Protein AF-A0A847PQ07-F1 (afdb_monomer_lite)

Secondary structure (DSSP, 8-state):
---SHHHHHHHHHHHHHHHHHHHHHHHHHHHHHHHHHHHHIIIII---S-GGGHHHHHHHHHHHHTSTTTTTHHHHHHHHHHHHHTT-HHHHHHHHHHHHHHHHHHHHHHHHHTTTSSSS-HHHHHHHHHHHHHHH-SSTHHHHHHHHHHHHHHHHHHHH-HHHHHHHHHHHHHHHHHHHHTT----SSSS----

Foldseek 3Di:
DDPDPVVVVVVVVVVVVLVLVLLLVLLVVQLVLQLVLVVCCCPPFHNDPDPPCSSVLSNVLSVVLSPVVCHSCVPLVVVLVVCVVVVNPRVSVSSVVSVVVSVLVSLLVSLVSVVDDQPDGSVQLSVQLVVLCVPVDVDNVSNVVRSVVVSVVVVVVCVVCVVVVVVVVVVVVVVVVVVVVVVPPPPVPPPDDDD

Radius of gyration: 24.63 Å; chains: 1; bounding box: 53×58×68 Å

pLDDT: mean 75.28, std 12.77, range [40.78, 93.31]

Sequence (195 aa):
MYITFSEFIKDIKSSGFDWVKSQAKLSAITFGMLLVGLFIIDIWITPIAWKALIPLIALVIAIIDAVPVFGISITMLPWALILALAGNSDASLSIFGLFIVVLVIKQILEPFVRGKSLGVSPIEEALSAIFGYLIFGSNAIGFIVGPIFYTVGKKVYIKRNPEKFIGQEKKKYFKKFKNNEKVVDITDDIVDVDD

Structure (mmCIF, N/CA/C/O backbone):
data_AF-A0A847PQ07-F1
#
_entry.id   AF-A0A847PQ07-F1
#
loop_
_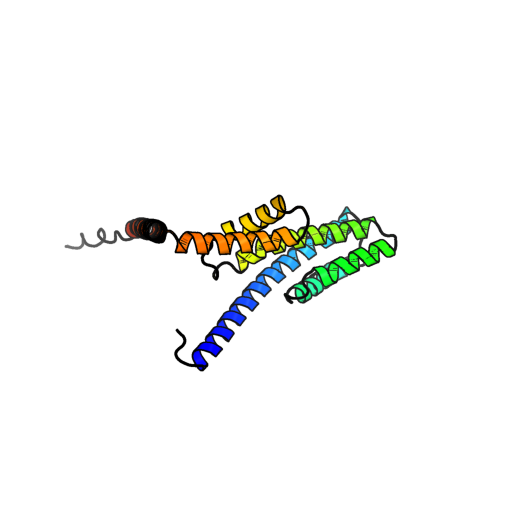atom_site.group_PDB
_atom_site.id
_atom_site.type_symbol
_atom_site.label_atom_id
_atom_site.label_alt_id
_atom_site.label_comp_id
_atom_site.label_asym_id
_atom_site.label_entity_id
_atom_site.label_seq_id
_atom_site.pdbx_PDB_ins_code
_atom_site.Cartn_x
_atom_site.Cartn_y
_atom_site.Cartn_z
_atom_site.occupancy
_atom_site.B_iso_or_equiv
_atom_site.auth_seq_id
_atom_site.auth_comp_id
_atom_site.auth_asym_id
_atom_site.auth_atom_id
_atom_site.pdbx_PDB_model_num
ATOM 1 N N . MET A 1 1 ? -15.234 12.694 29.869 1.00 45.22 1 MET A N 1
ATOM 2 C CA . MET A 1 1 ? -14.795 13.921 30.564 1.00 45.22 1 MET A CA 1
ATOM 3 C C . MET A 1 1 ? -13.532 13.523 31.304 1.00 45.22 1 MET A C 1
ATOM 5 O O . MET A 1 1 ? -13.639 12.672 32.169 1.00 45.22 1 MET A O 1
ATOM 9 N N . TYR A 1 2 ? -12.355 13.971 30.858 1.00 51.06 2 TYR A N 1
ATOM 10 C CA . TYR A 1 2 ? -11.072 13.580 31.464 1.00 51.06 2 TYR A CA 1
ATOM 11 C C . TYR A 1 2 ? -10.867 14.385 32.743 1.00 51.06 2 TYR A C 1
ATOM 13 O O . TYR A 1 2 ? -10.961 15.611 32.692 1.00 51.06 2 TYR A O 1
ATOM 21 N N . ILE A 1 3 ? -10.635 13.714 33.871 1.00 70.25 3 ILE A N 1
ATOM 22 C CA . ILE A 1 3 ? -10.578 14.370 35.187 1.00 70.25 3 ILE A CA 1
ATOM 23 C C . ILE A 1 3 ? -9.112 14.584 35.622 1.00 70.25 3 ILE A C 1
ATOM 25 O O . ILE A 1 3 ? -8.843 15.370 36.528 1.00 70.25 3 ILE A O 1
ATOM 29 N N . THR A 1 4 ? -8.116 13.983 34.948 1.00 75.81 4 THR A N 1
ATOM 30 C CA . THR A 1 4 ? -6.684 14.193 35.262 1.00 75.81 4 THR A CA 1
ATOM 31 C C . THR A 1 4 ? -5.776 14.100 34.021 1.00 75.81 4 THR A C 1
ATOM 33 O O . THR A 1 4 ? -6.001 13.280 33.134 1.00 75.81 4 THR A O 1
ATOM 36 N N . PHE A 1 5 ? -4.710 14.914 33.947 1.00 75.62 5 PHE A N 1
ATOM 37 C CA . PHE A 1 5 ? -3.746 14.933 32.823 1.00 75.62 5 PHE A CA 1
ATOM 38 C C . PHE A 1 5 ? -3.077 13.567 32.569 1.00 75.62 5 PHE A C 1
ATOM 40 O O . PHE A 1 5 ? -2.788 13.206 31.430 1.00 75.62 5 PHE A O 1
ATOM 47 N N . SER A 1 6 ? -2.880 12.768 33.621 1.00 76.81 6 SER A N 1
ATOM 48 C CA . SER A 1 6 ? -2.356 11.402 33.527 1.00 76.81 6 SER A CA 1
ATOM 49 C C . SER A 1 6 ? -3.299 10.447 32.786 1.00 76.81 6 SER A C 1
ATOM 51 O O . SER A 1 6 ? -2.820 9.609 32.023 1.00 76.81 6 SER A O 1
ATOM 53 N N . GLU A 1 7 ? -4.618 10.586 32.955 1.00 76.62 7 GLU A N 1
ATOM 54 C CA . GLU A 1 7 ? -5.618 9.808 32.210 1.00 76.62 7 GLU A CA 1
ATOM 55 C C . GLU A 1 7 ? -5.595 10.176 30.725 1.00 76.62 7 GLU A C 1
ATOM 57 O O . GLU A 1 7 ? -5.571 9.296 29.872 1.00 76.62 7 GLU A O 1
ATOM 62 N N . PHE A 1 8 ? -5.477 11.470 30.413 1.00 73.31 8 PHE A N 1
ATOM 63 C CA . PHE A 1 8 ? -5.352 11.955 29.037 1.00 73.31 8 PHE A CA 1
ATOM 64 C C . PHE A 1 8 ? -4.112 11.389 28.320 1.00 73.31 8 PHE A C 1
ATOM 66 O O . PHE A 1 8 ? -4.213 10.893 27.199 1.00 73.31 8 PHE A O 1
ATOM 73 N N . ILE A 1 9 ? -2.941 11.394 28.971 1.00 81.69 9 ILE A N 1
ATOM 74 C CA . ILE A 1 9 ? -1.708 10.819 28.400 1.00 81.69 9 ILE A CA 1
ATOM 75 C C . ILE A 1 9 ? -1.818 9.298 28.237 1.00 81.69 9 ILE A C 1
ATOM 77 O O . ILE A 1 9 ? -1.344 8.741 27.242 1.00 81.69 9 ILE A O 1
ATOM 81 N N . LYS A 1 10 ? -2.454 8.615 29.194 1.00 77.25 10 LYS A N 1
ATOM 82 C CA . LYS A 1 10 ? -2.676 7.166 29.137 1.00 77.25 10 LYS A CA 1
ATOM 83 C C . LYS A 1 10 ? -3.597 6.785 27.974 1.00 77.25 10 LYS A C 1
ATOM 85 O O . LYS A 1 10 ? -3.292 5.817 27.277 1.00 77.25 10 LYS A O 1
ATOM 90 N N . ASP A 1 11 ? -4.627 7.585 27.711 1.00 72.25 11 ASP A N 1
ATOM 91 C CA . ASP A 1 11 ? -5.575 7.365 26.616 1.00 72.25 11 ASP A CA 1
ATOM 92 C C . ASP A 1 11 ? -5.009 7.732 25.238 1.00 72.25 11 ASP A C 1
ATOM 94 O O . ASP A 1 11 ? -5.284 7.040 24.257 1.00 72.25 11 ASP A O 1
ATOM 98 N N . ILE A 1 12 ? -4.124 8.732 25.146 1.00 75.88 12 ILE A N 1
ATOM 99 C CA . ILE A 1 12 ? -3.336 8.979 23.925 1.00 75.88 12 ILE A CA 1
ATOM 100 C C . ILE A 1 12 ? -2.408 7.797 23.637 1.00 75.88 12 ILE A C 1
ATOM 102 O O . ILE A 1 12 ? -2.323 7.332 22.499 1.00 75.88 12 ILE A O 1
ATOM 106 N N . LYS A 1 13 ? -1.712 7.292 24.662 1.00 73.88 13 LYS A N 1
ATOM 107 C CA . LYS A 1 13 ? -0.762 6.187 24.504 1.00 73.88 13 LYS A CA 1
ATOM 108 C C . LYS A 1 13 ? -1.462 4.887 24.105 1.00 73.88 13 LYS A C 1
ATOM 110 O O . LYS A 1 13 ? -0.965 4.190 23.222 1.00 73.88 13 LYS A O 1
ATOM 115 N N . SER A 1 14 ? -2.597 4.560 24.725 1.00 73.06 14 SER A N 1
ATOM 116 C CA . SER A 1 14 ? -3.384 3.368 24.379 1.00 73.06 14 SER A CA 1
ATOM 117 C C . SER A 1 14 ? -3.954 3.468 22.960 1.00 73.06 14 SER A C 1
ATOM 119 O O . SER A 1 14 ? -3.766 2.549 22.164 1.00 73.06 14 SER A O 1
ATOM 121 N N . SER A 1 15 ? -4.521 4.623 22.600 1.00 71.62 15 SER A N 1
ATOM 122 C CA . SER A 1 15 ? -5.052 4.885 21.256 1.00 71.62 15 SER A CA 1
ATOM 123 C C . SER A 1 15 ? -3.967 4.819 20.180 1.00 71.62 15 SER A C 1
ATOM 125 O O . SER A 1 15 ? -4.170 4.219 19.125 1.00 71.62 15 SER A O 1
ATOM 127 N N . GLY A 1 16 ? -2.786 5.385 20.450 1.00 74.31 16 GLY A N 1
ATOM 128 C CA . GLY A 1 16 ? -1.634 5.309 19.553 1.00 74.31 16 GLY A CA 1
ATOM 129 C C . GLY A 1 16 ? -1.135 3.876 19.365 1.00 74.31 16 GLY A C 1
ATOM 130 O O . GLY A 1 16 ? -0.827 3.468 18.248 1.00 74.31 16 GLY A O 1
ATOM 131 N N . PHE A 1 17 ? -1.109 3.074 20.430 1.00 77.25 17 PHE A N 1
ATOM 132 C CA . PHE A 1 17 ? -0.689 1.676 20.345 1.00 77.25 17 PHE A CA 1
ATOM 133 C C . PHE A 1 17 ? -1.675 0.817 19.541 1.00 77.25 17 PHE A C 1
ATOM 135 O O . PHE A 1 17 ? -1.262 -0.016 18.731 1.00 77.25 17 PHE A O 1
ATOM 142 N N . ASP A 1 18 ? -2.977 1.044 19.703 1.00 76.69 18 ASP A N 1
ATOM 143 C CA . ASP A 1 18 ? -4.001 0.356 18.914 1.00 76.69 18 ASP A CA 1
ATOM 144 C C . ASP A 1 18 ? -4.003 0.801 17.445 1.00 76.69 18 ASP A C 1
ATOM 146 O O . ASP A 1 18 ? -4.231 -0.016 16.544 1.00 76.69 18 ASP A O 1
ATOM 150 N N . TRP A 1 19 ? -3.647 2.059 17.181 1.00 78.44 19 TRP A N 1
ATOM 151 C CA . TRP A 1 19 ? -3.385 2.553 15.835 1.00 78.44 19 TRP A CA 1
ATOM 152 C C . TRP A 1 19 ? -2.165 1.872 15.193 1.00 78.44 19 TRP A C 1
ATOM 154 O O . TRP A 1 19 ? -2.283 1.370 14.076 1.00 78.44 19 TRP A O 1
ATOM 164 N N . VAL A 1 20 ? -1.035 1.745 15.903 1.00 82.38 20 VAL A N 1
ATOM 165 C CA . VAL A 1 20 ? 0.158 1.034 15.397 1.00 82.38 20 VAL A CA 1
ATOM 166 C C . VAL A 1 20 ? -0.162 -0.428 15.083 1.00 82.38 20 VAL A C 1
ATOM 168 O O . VAL A 1 20 ? 0.201 -0.917 14.016 1.00 82.38 20 VAL A O 1
ATOM 171 N N . LYS A 1 21 ? -0.889 -1.135 15.961 1.00 81.75 21 LYS A N 1
ATOM 172 C CA . LYS A 1 21 ? -1.329 -2.519 15.693 1.00 81.75 21 LYS A CA 1
ATOM 173 C C . LYS A 1 21 ? -2.177 -2.620 14.429 1.00 81.75 21 LYS A C 1
ATOM 175 O O . LYS A 1 21 ? -2.045 -3.574 13.665 1.00 81.75 21 LYS A O 1
ATOM 180 N N . SER A 1 22 ? -3.072 -1.658 14.233 1.00 82.56 22 SER A N 1
ATOM 181 C CA . SER A 1 22 ? -3.944 -1.584 13.062 1.00 82.56 22 SER A CA 1
ATOM 182 C C . SER A 1 22 ? -3.120 -1.346 11.792 1.00 82.56 22 SER A C 1
ATOM 184 O O . SER A 1 22 ? -3.266 -2.075 10.813 1.00 82.56 22 SER A O 1
ATOM 186 N N . GLN A 1 23 ? -2.172 -0.410 11.844 1.00 84.44 23 GLN A N 1
ATOM 187 C CA . GLN A 1 23 ? -1.276 -0.103 10.733 1.00 84.44 23 GLN A CA 1
ATOM 188 C C . GLN A 1 23 ? -0.353 -1.277 10.383 1.00 84.44 23 GLN A C 1
ATOM 190 O O . GLN A 1 23 ? -0.151 -1.567 9.208 1.00 84.44 23 GLN A O 1
ATOM 195 N N . ALA A 1 24 ? 0.151 -2.006 11.382 1.00 86.94 24 ALA A N 1
ATOM 196 C CA . ALA A 1 24 ? 0.963 -3.202 11.172 1.00 86.94 24 ALA A CA 1
ATOM 197 C C . ALA A 1 24 ? 0.187 -4.313 10.446 1.00 86.94 24 ALA A C 1
ATOM 199 O O . ALA A 1 24 ? 0.714 -4.927 9.521 1.00 86.94 24 ALA A O 1
ATOM 200 N N . LYS A 1 25 ? -1.087 -4.541 10.805 1.00 87.50 25 LYS A N 1
ATOM 201 C CA . LYS A 1 25 ? -1.948 -5.498 10.086 1.00 87.50 25 LYS A CA 1
ATOM 202 C C . LYS A 1 25 ? -2.152 -5.086 8.633 1.00 87.50 25 LYS A C 1
ATOM 204 O O . LYS A 1 25 ? -2.067 -5.927 7.746 1.00 87.50 25 LYS A O 1
ATOM 209 N N . LEU A 1 26 ? -2.407 -3.802 8.396 1.00 85.94 26 LEU A N 1
ATOM 210 C CA . LEU A 1 26 ? -2.604 -3.278 7.050 1.00 85.94 26 LEU A CA 1
ATOM 211 C C . LEU A 1 26 ? -1.327 -3.404 6.202 1.00 85.94 26 LEU A C 1
ATOM 213 O O . LEU A 1 26 ? -1.392 -3.889 5.078 1.00 85.94 26 LEU A O 1
ATOM 217 N N . SER A 1 27 ? -0.170 -3.056 6.772 1.00 88.94 27 SER A N 1
ATOM 218 C CA . SER A 1 27 ? 1.145 -3.197 6.133 1.00 88.94 27 SER A CA 1
ATOM 219 C C . SER A 1 27 ? 1.470 -4.658 5.790 1.00 88.94 27 SER A C 1
ATOM 221 O O . SER A 1 27 ? 1.949 -4.932 4.692 1.00 88.94 27 SER A O 1
ATOM 223 N N . ALA A 1 28 ? 1.123 -5.621 6.654 1.00 90.94 28 ALA A N 1
ATOM 224 C CA . ALA A 1 28 ? 1.290 -7.046 6.356 1.00 90.94 28 ALA A CA 1
ATOM 225 C C . ALA A 1 28 ? 0.439 -7.509 5.157 1.00 90.94 28 ALA A C 1
ATOM 227 O O . ALA A 1 28 ? 0.887 -8.330 4.356 1.00 90.94 28 ALA A O 1
ATOM 228 N N . ILE A 1 29 ? -0.771 -6.961 4.995 1.00 90.62 29 ILE A N 1
ATOM 229 C CA . ILE A 1 29 ? -1.615 -7.246 3.826 1.00 90.62 29 ILE A CA 1
ATOM 230 C C . ILE A 1 29 ? -1.010 -6.607 2.569 1.00 90.62 29 ILE A C 1
ATOM 232 O O . ILE A 1 29 ? -0.899 -7.279 1.543 1.00 90.62 29 ILE A O 1
ATOM 236 N N . THR A 1 30 ? -0.550 -5.351 2.652 1.00 90.06 30 THR A N 1
ATOM 237 C CA . THR A 1 30 ? 0.176 -4.679 1.559 1.00 90.06 30 THR A CA 1
ATOM 238 C C . THR A 1 30 ? 1.392 -5.490 1.115 1.00 90.06 30 THR A C 1
ATOM 240 O O . THR A 1 30 ? 1.579 -5.703 -0.081 1.00 90.06 30 THR A O 1
ATOM 243 N N . PHE A 1 31 ? 2.182 -6.002 2.062 1.00 92.56 31 PHE A N 1
ATOM 244 C CA . PHE A 1 31 ? 3.327 -6.864 1.782 1.00 92.56 31 PHE A CA 1
ATOM 245 C C . PHE A 1 31 ? 2.935 -8.096 0.96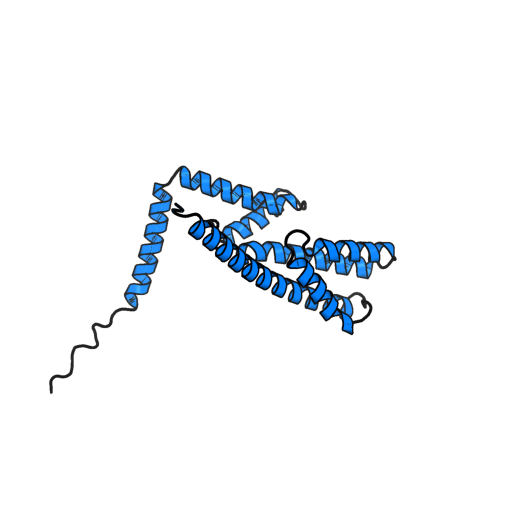0 1.00 92.56 31 PHE A C 1
ATOM 247 O O . PHE A 1 31 ? 3.549 -8.360 -0.071 1.00 92.56 31 PHE A O 1
ATOM 254 N N . GLY A 1 32 ? 1.887 -8.817 1.372 1.00 93.31 32 GLY A N 1
ATOM 255 C CA . GLY A 1 32 ? 1.405 -9.994 0.646 1.00 93.31 32 GLY A CA 1
ATOM 256 C C . GLY A 1 32 ? 0.952 -9.669 -0.780 1.00 93.31 32 GLY A C 1
ATOM 257 O O . GLY A 1 32 ? 1.311 -10.381 -1.717 1.00 93.31 32 GLY A O 1
ATOM 258 N N . MET A 1 33 ? 0.223 -8.563 -0.966 1.00 92.38 33 MET A N 1
ATOM 259 C CA . MET A 1 33 ? -0.212 -8.113 -2.294 1.00 92.38 33 MET A CA 1
ATOM 260 C C . MET A 1 33 ? 0.969 -7.751 -3.198 1.00 92.38 33 MET A C 1
ATOM 262 O O . MET A 1 33 ? 0.986 -8.139 -4.364 1.00 92.38 33 MET A O 1
ATOM 266 N N . LEU A 1 34 ? 1.966 -7.040 -2.663 1.00 91.56 34 LEU A N 1
ATOM 267 C CA . LEU A 1 34 ? 3.177 -6.679 -3.400 1.00 91.56 34 LEU A CA 1
ATOM 268 C C . LEU A 1 34 ? 4.001 -7.907 -3.768 1.00 91.56 34 LEU A C 1
ATOM 270 O O . LEU A 1 34 ? 4.474 -7.996 -4.895 1.00 91.56 34 LEU A O 1
ATOM 274 N N . LEU A 1 35 ? 4.137 -8.863 -2.847 1.00 91.69 35 LEU A N 1
ATOM 275 C CA . LEU A 1 35 ? 4.842 -10.115 -3.093 1.00 91.69 35 LEU A CA 1
ATOM 276 C C . LEU A 1 35 ? 4.205 -10.857 -4.275 1.00 91.69 35 LEU A C 1
ATOM 278 O O . LEU A 1 35 ? 4.877 -11.134 -5.264 1.00 91.69 35 LEU A O 1
ATOM 282 N N . VAL A 1 36 ? 2.897 -11.121 -4.200 1.00 91.50 36 VAL A N 1
ATOM 283 C CA . VAL A 1 36 ? 2.161 -11.839 -5.251 1.00 91.50 36 VAL A CA 1
ATOM 284 C C . VAL A 1 36 ? 2.188 -11.065 -6.568 1.00 91.50 36 VAL A C 1
ATOM 286 O O . VAL A 1 36 ? 2.491 -11.643 -7.607 1.00 91.50 36 VAL A O 1
ATOM 289 N N . GLY A 1 37 ? 1.922 -9.759 -6.532 1.00 89.94 37 GLY A N 1
ATOM 290 C CA . GLY A 1 37 ? 1.898 -8.915 -7.721 1.00 89.94 37 GLY A CA 1
ATOM 291 C C . GLY A 1 37 ? 3.241 -8.857 -8.443 1.00 89.94 37 GLY A C 1
ATOM 292 O O . GLY A 1 37 ? 3.291 -9.056 -9.653 1.00 89.94 37 GLY A O 1
ATOM 293 N N . LEU A 1 38 ? 4.338 -8.649 -7.711 1.00 89.50 38 LEU A N 1
ATOM 294 C CA . LEU A 1 38 ? 5.679 -8.612 -8.297 1.00 89.50 38 LEU A CA 1
ATOM 295 C C . LEU A 1 38 ? 6.095 -9.978 -8.859 1.00 89.50 38 LEU A C 1
ATOM 297 O O . LEU A 1 38 ? 6.682 -10.022 -9.935 1.00 89.50 38 LEU A O 1
ATOM 301 N N . PHE A 1 39 ? 5.746 -11.088 -8.195 1.00 88.81 39 PHE A N 1
ATOM 302 C CA . PHE A 1 39 ? 5.988 -12.429 -8.742 1.00 88.81 39 PHE A CA 1
ATOM 303 C C . PHE A 1 39 ? 5.190 -12.701 -10.021 1.00 88.81 39 PHE A C 1
ATOM 305 O O . PHE A 1 39 ? 5.718 -13.321 -10.941 1.00 88.81 39 PHE A O 1
ATOM 312 N N . ILE A 1 40 ? 3.932 -12.252 -10.097 1.00 87.62 40 ILE A N 1
ATOM 313 C CA . ILE A 1 40 ? 3.122 -12.393 -11.314 1.00 87.62 40 ILE A CA 1
ATOM 314 C C . ILE A 1 40 ? 3.761 -11.613 -12.462 1.00 87.62 40 ILE A C 1
ATOM 316 O O . ILE A 1 40 ? 3.910 -12.168 -13.548 1.00 87.62 40 ILE A O 1
ATOM 320 N N . ILE A 1 41 ? 4.173 -10.364 -12.224 1.00 86.19 41 ILE A N 1
ATOM 321 C CA . ILE A 1 41 ? 4.805 -9.539 -13.261 1.00 86.19 41 ILE A CA 1
ATOM 322 C C . ILE A 1 41 ? 6.098 -10.198 -13.757 1.00 86.19 41 ILE A C 1
ATOM 324 O O . ILE A 1 41 ? 6.258 -10.339 -14.968 1.00 86.19 41 ILE A O 1
ATOM 328 N N . ASP A 1 42 ? 6.954 -10.661 -12.838 1.00 84.75 42 ASP A N 1
ATOM 329 C CA . ASP A 1 42 ? 8.234 -11.306 -13.159 1.00 84.75 42 ASP A CA 1
ATOM 330 C C . ASP A 1 42 ? 8.074 -12.590 -13.992 1.00 84.75 42 ASP A C 1
ATOM 332 O O . ASP A 1 42 ? 8.860 -12.846 -14.901 1.00 84.75 42 ASP A O 1
ATOM 336 N N . ILE A 1 43 ? 7.050 -13.404 -13.703 1.00 80.75 43 ILE A N 1
ATOM 337 C CA . ILE A 1 43 ? 6.836 -14.691 -14.383 1.00 80.75 43 ILE A CA 1
ATOM 338 C C . ILE A 1 43 ? 6.091 -14.525 -15.713 1.00 80.75 43 ILE A C 1
ATOM 340 O O . ILE A 1 43 ? 6.418 -15.218 -16.675 1.00 80.75 43 ILE A O 1
ATOM 344 N N . TRP A 1 44 ? 5.064 -13.671 -15.760 1.00 76.88 44 TRP A N 1
ATOM 345 C CA . TRP A 1 44 ? 4.081 -13.672 -16.850 1.00 76.88 44 TRP A CA 1
ATOM 346 C C . TRP A 1 44 ? 4.167 -12.486 -17.808 1.00 76.88 44 TRP A C 1
ATOM 348 O O . TRP A 1 44 ? 3.724 -12.629 -18.945 1.00 76.88 44 TRP A O 1
ATOM 358 N N . ILE A 1 45 ? 4.669 -11.326 -17.373 1.00 77.81 45 ILE A N 1
ATOM 359 C CA . ILE A 1 45 ? 4.542 -10.084 -18.154 1.00 77.81 45 ILE A CA 1
ATOM 360 C C . ILE A 1 45 ? 5.905 -9.572 -18.606 1.00 77.81 45 ILE A C 1
ATOM 362 O O . ILE A 1 45 ? 6.159 -9.426 -19.799 1.00 77.81 45 ILE A O 1
ATOM 366 N N . THR A 1 46 ? 6.799 -9.292 -17.663 1.00 75.75 46 THR A N 1
ATOM 367 C CA . THR A 1 46 ? 8.133 -8.776 -17.965 1.00 75.75 46 THR A CA 1
ATOM 368 C C . THR A 1 46 ? 9.089 -9.251 -16.882 1.00 75.75 46 THR A C 1
ATOM 370 O O . THR A 1 46 ? 8.840 -8.952 -15.714 1.00 75.75 46 THR A O 1
ATOM 373 N N . PRO A 1 47 ? 10.185 -9.949 -17.226 1.00 72.69 47 PRO A N 1
ATOM 374 C CA . PRO A 1 47 ? 11.167 -10.358 -16.233 1.00 72.69 47 PRO A CA 1
ATOM 375 C C . PRO A 1 47 ? 11.777 -9.110 -15.595 1.00 72.69 47 PRO A C 1
ATOM 377 O O . PRO A 1 47 ? 12.429 -8.299 -16.259 1.00 72.69 47 PRO A O 1
ATOM 380 N N . ILE A 1 48 ? 11.536 -8.941 -14.298 1.00 68.50 48 ILE A N 1
ATOM 381 C CA . ILE A 1 48 ? 12.092 -7.841 -13.518 1.00 68.50 48 ILE A CA 1
ATOM 382 C C . ILE A 1 48 ? 13.406 -8.355 -12.931 1.00 68.50 48 ILE A C 1
ATOM 384 O O . ILE A 1 48 ? 13.496 -9.470 -12.423 1.00 68.50 48 ILE A O 1
ATOM 388 N N . ALA A 1 49 ? 14.468 -7.556 -13.025 1.00 59.50 49 ALA A N 1
ATOM 389 C CA . ALA A 1 49 ? 15.787 -7.977 -12.566 1.00 59.50 49 ALA A CA 1
ATOM 390 C C . ALA A 1 49 ? 15.767 -8.460 -11.096 1.00 59.50 49 ALA A C 1
ATOM 392 O O . ALA A 1 49 ? 15.224 -7.803 -10.210 1.00 59.50 49 ALA A O 1
ATOM 393 N N . TRP A 1 50 ? 16.419 -9.608 -10.875 1.00 67.06 50 TRP A N 1
ATOM 394 C CA . TRP A 1 50 ? 16.613 -10.321 -9.606 1.00 67.06 50 TRP A CA 1
ATOM 395 C C . TRP A 1 50 ? 15.346 -10.833 -8.902 1.00 67.06 50 TRP A C 1
ATOM 397 O O . TRP A 1 50 ? 14.986 -10.376 -7.819 1.00 67.06 50 TRP A O 1
ATOM 407 N N . LYS A 1 51 ? 14.778 -11.929 -9.419 1.00 69.69 51 LYS A N 1
ATOM 408 C CA . LYS A 1 51 ? 13.742 -12.752 -8.760 1.00 69.69 51 LYS A CA 1
ATOM 409 C C . LYS A 1 51 ? 14.008 -13.045 -7.272 1.00 69.69 51 LYS A C 1
ATOM 411 O O . LYS A 1 51 ? 13.086 -13.071 -6.461 1.00 69.69 51 LYS A O 1
ATOM 416 N N . ALA A 1 52 ? 15.277 -13.221 -6.897 1.00 75.56 52 ALA A N 1
ATOM 417 C CA . ALA A 1 52 ? 15.694 -13.446 -5.511 1.00 75.56 52 ALA A CA 1
ATOM 418 C C . ALA A 1 52 ? 15.502 -12.222 -4.588 1.00 75.56 52 ALA A C 1
ATOM 420 O O . ALA A 1 52 ? 15.368 -12.391 -3.379 1.00 75.56 52 ALA A O 1
ATOM 421 N N . LEU A 1 53 ? 15.464 -11.001 -5.136 1.00 81.88 53 LEU A N 1
ATOM 422 C CA . LEU A 1 53 ? 15.253 -9.760 -4.385 1.00 81.88 53 LEU A CA 1
ATOM 423 C C . LEU A 1 53 ? 13.776 -9.355 -4.268 1.00 81.88 53 LEU A C 1
ATOM 425 O O . LEU A 1 53 ? 13.477 -8.473 -3.465 1.00 81.88 53 LEU A O 1
ATOM 429 N N . ILE A 1 54 ? 12.847 -9.994 -4.990 1.00 82.50 54 ILE A N 1
ATOM 430 C CA . ILE A 1 54 ? 11.411 -9.653 -4.946 1.00 82.50 54 ILE A CA 1
ATOM 431 C C . ILE A 1 54 ? 10.860 -9.608 -3.505 1.00 82.50 54 ILE A C 1
ATOM 433 O O . ILE A 1 54 ? 10.231 -8.604 -3.154 1.00 82.50 54 ILE A O 1
ATOM 437 N N . PRO A 1 55 ? 11.121 -10.602 -2.626 1.00 86.69 55 PRO A N 1
ATOM 438 C CA . PRO A 1 55 ? 10.628 -10.558 -1.249 1.00 86.69 55 PRO A CA 1
ATOM 439 C C . PRO A 1 55 ? 11.217 -9.401 -0.440 1.00 86.69 55 PRO A C 1
ATOM 441 O O . PRO A 1 55 ? 10.517 -8.793 0.365 1.00 86.69 55 PRO A O 1
ATOM 444 N N . LEU A 1 56 ? 12.489 -9.069 -0.674 1.00 88.19 56 LEU A N 1
ATOM 445 C CA . LEU A 1 56 ? 13.168 -7.973 0.011 1.00 88.19 56 LEU A CA 1
ATOM 446 C C . LEU A 1 56 ? 12.601 -6.617 -0.427 1.00 88.19 56 LEU A C 1
ATOM 448 O O . LEU A 1 56 ? 12.329 -5.766 0.414 1.00 88.19 56 LEU A O 1
ATOM 452 N N . ILE A 1 57 ? 12.363 -6.437 -1.729 1.00 86.75 57 ILE A N 1
ATOM 453 C CA . ILE A 1 57 ? 11.766 -5.218 -2.289 1.00 86.75 57 ILE A CA 1
ATOM 454 C C . ILE A 1 57 ? 10.347 -5.027 -1.749 1.00 86.75 57 ILE A C 1
ATOM 456 O O . ILE A 1 57 ? 10.023 -3.952 -1.244 1.00 86.75 57 ILE A O 1
ATOM 460 N N . ALA A 1 58 ? 9.515 -6.073 -1.788 1.00 88.12 58 ALA A N 1
ATOM 461 C CA . ALA A 1 58 ? 8.163 -6.025 -1.238 1.00 88.12 58 ALA A CA 1
ATOM 462 C C . ALA A 1 58 ? 8.174 -5.670 0.258 1.00 88.12 58 ALA A C 1
ATOM 464 O O . ALA A 1 58 ? 7.349 -4.874 0.707 1.00 88.12 58 ALA A O 1
ATOM 465 N N . LEU A 1 59 ? 9.132 -6.212 1.019 1.00 89.94 59 LEU A N 1
ATOM 466 C CA . LEU A 1 59 ? 9.273 -5.947 2.450 1.00 89.94 59 LEU A CA 1
ATOM 467 C C . LEU A 1 59 ? 9.653 -4.490 2.714 1.00 89.94 59 LEU A C 1
ATOM 469 O O . LEU A 1 59 ? 9.037 -3.843 3.555 1.00 89.94 59 LEU A O 1
ATOM 473 N N . VAL A 1 60 ? 10.624 -3.954 1.972 1.00 89.50 60 VAL A N 1
ATOM 474 C CA . VAL A 1 60 ? 11.038 -2.549 2.088 1.00 89.50 60 VAL A CA 1
ATOM 475 C C . VAL A 1 60 ? 9.874 -1.615 1.766 1.00 89.50 60 VAL A C 1
ATOM 477 O O . VAL A 1 60 ? 9.606 -0.696 2.537 1.00 89.50 60 VAL A O 1
ATOM 480 N N . ILE A 1 61 ? 9.132 -1.875 0.684 1.00 88.50 61 ILE A N 1
ATOM 481 C CA . ILE A 1 61 ? 7.952 -1.075 0.331 1.00 88.50 61 ILE A CA 1
ATOM 482 C C . ILE A 1 61 ? 6.898 -1.163 1.438 1.00 88.50 61 ILE A C 1
ATOM 484 O O . ILE A 1 61 ? 6.349 -0.139 1.826 1.00 88.50 61 ILE A O 1
ATOM 488 N N . ALA A 1 62 ? 6.633 -2.350 1.989 1.00 87.56 62 ALA A N 1
ATOM 489 C CA . ALA A 1 62 ? 5.655 -2.518 3.062 1.00 87.56 62 ALA A CA 1
ATOM 490 C C . ALA A 1 62 ? 6.062 -1.812 4.368 1.00 87.56 62 ALA A C 1
ATOM 492 O O . ALA A 1 62 ? 5.199 -1.277 5.068 1.00 87.56 62 ALA A O 1
ATOM 493 N N . ILE A 1 63 ? 7.361 -1.768 4.682 1.00 87.12 63 ILE A N 1
ATOM 494 C CA . ILE A 1 63 ? 7.903 -1.009 5.817 1.00 87.12 63 ILE A CA 1
ATOM 495 C C . ILE A 1 63 ? 7.728 0.496 5.585 1.00 87.12 63 ILE A C 1
ATOM 497 O O . ILE A 1 63 ? 7.256 1.196 6.479 1.00 87.12 63 ILE A O 1
ATOM 501 N N . ILE A 1 64 ? 8.055 0.997 4.390 1.00 85.56 64 ILE A N 1
ATOM 502 C CA . ILE A 1 64 ? 7.831 2.405 4.026 1.00 85.56 64 ILE A CA 1
ATOM 503 C C . ILE A 1 64 ? 6.330 2.733 4.078 1.00 85.56 64 ILE A C 1
ATOM 505 O O . ILE A 1 64 ? 5.942 3.777 4.590 1.00 85.56 64 ILE A O 1
ATOM 509 N N . ASP A 1 65 ? 5.475 1.814 3.633 1.00 84.94 65 ASP A N 1
ATOM 510 C CA . ASP A 1 65 ? 4.016 1.945 3.639 1.00 84.94 65 ASP A CA 1
ATOM 511 C C . ASP A 1 65 ? 3.392 1.920 5.045 1.00 84.94 65 ASP A C 1
ATOM 513 O O . ASP A 1 65 ? 2.306 2.471 5.270 1.00 84.94 65 ASP A O 1
ATOM 517 N N . ALA A 1 66 ? 4.081 1.313 6.017 1.00 82.12 66 ALA A N 1
ATOM 518 C CA . ALA A 1 66 ? 3.702 1.415 7.421 1.00 82.12 66 ALA A CA 1
ATOM 519 C C . ALA A 1 66 ? 3.773 2.874 7.908 1.00 82.12 66 ALA A C 1
ATOM 521 O O . ALA A 1 66 ? 3.059 3.227 8.848 1.00 82.12 66 ALA A O 1
ATOM 522 N N . VAL A 1 67 ? 4.554 3.733 7.231 1.00 78.12 67 VAL A N 1
ATOM 523 C CA . VAL A 1 67 ? 4.548 5.184 7.431 1.00 78.12 67 VAL A CA 1
ATOM 524 C C . VAL A 1 67 ? 3.338 5.798 6.705 1.00 78.12 67 VAL A C 1
ATOM 526 O O . VAL A 1 67 ? 3.304 5.851 5.473 1.00 78.12 67 VAL A O 1
ATOM 529 N N . PRO A 1 68 ? 2.348 6.333 7.439 1.00 63.97 68 PRO A N 1
ATOM 530 C CA . PRO A 1 68 ? 1.072 6.768 6.861 1.00 63.97 68 PRO A CA 1
ATOM 531 C C . PRO A 1 68 ? 1.207 7.941 5.892 1.00 63.97 68 PRO A C 1
ATOM 533 O O . PRO A 1 68 ? 0.390 8.093 4.993 1.00 63.97 68 PRO A O 1
ATOM 536 N N . VAL A 1 69 ? 2.217 8.789 6.108 1.00 63.53 69 VAL A N 1
ATOM 537 C CA . VAL A 1 69 ? 2.400 10.051 5.377 1.00 63.53 69 VAL A CA 1
ATOM 538 C C . VAL A 1 69 ? 2.807 9.813 3.922 1.00 63.53 69 VAL A C 1
ATOM 540 O O . VAL A 1 69 ? 2.417 10.583 3.052 1.00 63.53 69 VAL A O 1
ATOM 543 N N . PHE A 1 70 ? 3.579 8.758 3.650 1.00 66.69 70 PHE A N 1
ATOM 544 C CA . PHE A 1 70 ? 4.209 8.554 2.342 1.00 66.69 70 PHE A CA 1
ATOM 545 C C . PHE A 1 70 ? 3.571 7.422 1.526 1.00 66.69 70 PHE A C 1
ATOM 547 O O . PHE A 1 70 ? 3.467 7.540 0.300 1.00 66.69 70 PHE A O 1
ATOM 554 N N . GLY A 1 71 ? 3.101 6.365 2.203 1.00 76.44 71 GLY A N 1
ATOM 555 C CA . GLY A 1 71 ? 2.413 5.224 1.594 1.00 76.44 71 GLY A CA 1
ATOM 556 C C . GLY A 1 71 ? 3.207 4.506 0.491 1.00 76.44 71 GLY A C 1
ATOM 557 O O . GLY A 1 71 ? 4.367 4.807 0.227 1.00 76.44 71 GLY A O 1
ATOM 558 N N . ILE A 1 72 ? 2.558 3.574 -0.214 1.00 84.12 72 ILE A N 1
ATOM 559 C CA . ILE A 1 72 ? 3.145 2.857 -1.365 1.00 84.12 72 ILE A CA 1
ATOM 560 C C . ILE A 1 72 ? 3.561 3.782 -2.524 1.00 84.12 72 ILE A C 1
ATOM 562 O O . ILE A 1 72 ? 4.403 3.419 -3.350 1.00 84.12 72 ILE A O 1
ATOM 566 N N . SER A 1 73 ? 2.954 4.970 -2.611 1.00 83.75 73 SER A N 1
ATOM 567 C CA . SER A 1 73 ? 3.125 5.921 -3.712 1.00 83.75 73 SER A CA 1
ATOM 568 C C . SER A 1 73 ? 4.546 6.451 -3.813 1.00 83.75 73 SER A C 1
ATOM 570 O O . SER A 1 73 ? 5.036 6.628 -4.924 1.00 83.75 73 SER A O 1
ATOM 572 N N . ILE A 1 74 ? 5.230 6.653 -2.681 1.00 85.31 74 ILE A N 1
ATOM 573 C CA . ILE A 1 74 ? 6.597 7.187 -2.685 1.00 85.31 74 ILE A CA 1
ATOM 574 C C . ILE A 1 74 ? 7.603 6.226 -3.320 1.00 85.31 74 ILE A C 1
ATOM 576 O O . ILE A 1 74 ? 8.651 6.661 -3.782 1.00 85.31 74 ILE A O 1
ATOM 580 N N . THR A 1 75 ? 7.301 4.928 -3.351 1.00 88.38 75 THR A N 1
ATOM 581 C CA . THR A 1 75 ? 8.222 3.924 -3.889 1.00 88.38 75 THR A CA 1
ATOM 582 C C . THR A 1 75 ? 7.793 3.450 -5.268 1.00 88.38 75 THR A C 1
ATOM 584 O O . THR A 1 75 ? 8.606 3.443 -6.189 1.00 88.38 75 THR A O 1
ATOM 587 N N . MET A 1 76 ? 6.517 3.093 -5.453 1.00 88.44 76 MET A N 1
ATOM 588 C CA . MET A 1 76 ? 6.074 2.515 -6.725 1.00 88.44 76 MET A CA 1
ATOM 589 C C . MET A 1 76 ? 5.945 3.545 -7.849 1.00 88.44 76 MET A C 1
ATOM 591 O O . MET A 1 76 ? 6.260 3.223 -8.993 1.00 88.44 76 MET A O 1
ATOM 595 N N . LEU A 1 77 ? 5.527 4.780 -7.548 1.00 89.31 77 LEU A N 1
ATOM 596 C CA . LEU A 1 77 ? 5.334 5.800 -8.581 1.00 89.31 77 LEU A CA 1
ATOM 597 C C . LEU A 1 77 ? 6.671 6.244 -9.209 1.00 89.31 77 LEU A C 1
ATOM 599 O O . LEU A 1 77 ? 6.762 6.228 -10.439 1.00 89.31 77 LEU A O 1
ATOM 603 N N . PRO A 1 78 ? 7.738 6.554 -8.435 1.00 89.62 78 PRO A N 1
ATOM 604 C CA . PRO A 1 78 ? 9.048 6.829 -9.023 1.00 89.62 78 PRO A CA 1
ATOM 605 C C . PRO A 1 78 ? 9.624 5.628 -9.768 1.00 89.62 78 PRO A C 1
ATOM 607 O O . PRO A 1 78 ? 10.244 5.808 -10.809 1.00 89.62 78 PRO A O 1
ATOM 610 N N . TRP A 1 79 ? 9.400 4.404 -9.282 1.00 90.12 79 TRP A N 1
ATOM 611 C CA . TRP A 1 79 ? 9.904 3.208 -9.955 1.00 90.12 79 TRP A CA 1
ATOM 612 C C . TRP A 1 79 ? 9.256 3.003 -11.330 1.00 90.12 79 TRP A C 1
ATOM 614 O O . TRP A 1 79 ? 9.965 2.819 -12.320 1.00 90.12 79 TRP A O 1
ATOM 624 N N . ALA A 1 80 ? 7.928 3.125 -11.419 1.00 89.62 80 ALA A N 1
ATOM 625 C CA . ALA A 1 80 ? 7.218 3.078 -12.694 1.00 89.62 80 ALA A CA 1
ATOM 626 C C . ALA A 1 80 ? 7.709 4.172 -13.659 1.00 89.62 80 ALA A C 1
ATOM 628 O O . ALA A 1 80 ? 7.911 3.901 -14.845 1.00 89.62 80 ALA A O 1
ATOM 629 N N . LEU A 1 81 ? 7.959 5.385 -13.151 1.00 92.06 81 LEU A N 1
ATOM 630 C CA . LEU A 1 81 ? 8.468 6.499 -13.950 1.00 92.06 81 LEU A CA 1
ATOM 631 C C . LEU A 1 81 ? 9.894 6.248 -14.459 1.00 92.06 81 LEU A C 1
ATOM 633 O O . LEU A 1 81 ? 10.163 6.464 -15.636 1.00 92.06 81 LEU A O 1
ATOM 637 N N . ILE A 1 82 ? 10.796 5.753 -13.607 1.00 92.00 82 ILE A N 1
ATOM 638 C CA . ILE A 1 82 ? 12.170 5.405 -14.001 1.00 92.00 82 ILE A CA 1
ATOM 639 C C . ILE A 1 82 ? 12.154 4.351 -15.114 1.00 92.00 82 ILE A C 1
ATOM 641 O O . ILE A 1 82 ? 12.894 4.487 -16.083 1.00 92.00 82 ILE A O 1
ATOM 645 N N . LEU A 1 83 ? 11.284 3.338 -15.023 1.00 88.94 83 LEU A N 1
ATOM 646 C CA . LEU A 1 83 ? 11.145 2.314 -16.064 1.00 88.94 83 LEU A CA 1
ATOM 647 C C . LEU A 1 83 ? 10.607 2.880 -17.383 1.00 88.94 83 LEU A C 1
ATOM 649 O O . LEU A 1 83 ? 11.106 2.511 -18.445 1.00 88.94 83 LEU A O 1
ATOM 653 N N . ALA A 1 84 ? 9.645 3.808 -17.320 1.00 89.75 84 ALA A N 1
ATOM 654 C CA . ALA A 1 84 ? 9.141 4.496 -18.507 1.00 89.75 84 ALA A CA 1
ATOM 655 C C . ALA A 1 84 ? 10.251 5.303 -19.193 1.00 89.75 84 ALA A C 1
ATOM 657 O O . ALA A 1 84 ? 10.427 5.210 -20.405 1.00 89.75 84 ALA A O 1
ATOM 658 N N . LEU A 1 85 ? 11.028 6.059 -18.409 1.00 92.56 85 LEU A N 1
ATOM 659 C CA . LEU A 1 85 ? 12.147 6.864 -18.907 1.00 92.56 85 LEU A CA 1
ATOM 660 C C . LEU A 1 85 ? 13.302 6.002 -19.435 1.00 92.56 85 LEU A C 1
ATOM 662 O O . LEU A 1 85 ? 14.000 6.418 -20.354 1.00 92.56 85 LEU A O 1
ATOM 666 N N . ALA A 1 86 ? 13.480 4.794 -18.898 1.00 89.94 86 ALA A N 1
ATOM 667 C CA . ALA A 1 86 ? 14.447 3.812 -19.386 1.00 89.94 86 ALA A CA 1
ATOM 668 C C . ALA A 1 86 ? 14.008 3.111 -20.690 1.00 89.94 86 ALA A C 1
ATOM 670 O O . ALA A 1 86 ? 14.733 2.254 -21.191 1.00 89.94 86 ALA A O 1
ATOM 671 N N . GLY A 1 87 ? 12.831 3.442 -21.235 1.00 87.38 87 GLY A N 1
ATOM 672 C CA . GLY A 1 87 ? 12.294 2.842 -22.458 1.00 87.38 87 GLY A CA 1
ATOM 673 C C . GLY A 1 87 ? 11.652 1.466 -22.261 1.00 87.38 87 GLY A C 1
ATOM 674 O O . GLY A 1 87 ? 11.271 0.834 -23.242 1.00 87.38 87 GLY A O 1
ATOM 675 N N . ASN A 1 88 ? 11.498 0.996 -21.016 1.00 86.62 88 ASN A N 1
ATOM 676 C CA . ASN A 1 88 ? 10.821 -0.265 -20.713 1.00 86.62 88 ASN A CA 1
ATOM 677 C C . ASN A 1 88 ? 9.341 -0.013 -20.389 1.00 86.62 88 ASN A C 1
ATOM 679 O O . ASN A 1 88 ? 8.930 0.063 -19.225 1.00 86.62 88 ASN A O 1
ATOM 683 N N . SER A 1 89 ? 8.544 0.148 -21.447 1.00 85.69 89 SER A N 1
ATOM 684 C CA . SER A 1 89 ? 7.112 0.442 -21.348 1.00 85.69 89 SER A CA 1
ATOM 685 C C . SER A 1 89 ? 6.317 -0.683 -20.683 1.00 85.69 89 SER A C 1
ATOM 687 O O . SER A 1 89 ? 5.447 -0.391 -19.862 1.00 85.69 89 SER A O 1
ATOM 689 N N . ASP A 1 90 ? 6.648 -1.945 -20.962 1.00 87.25 90 ASP A N 1
ATOM 690 C CA . ASP A 1 90 ? 5.919 -3.102 -20.426 1.00 87.25 90 ASP A CA 1
ATOM 691 C C . ASP A 1 90 ? 6.112 -3.240 -18.909 1.00 87.25 90 ASP A C 1
ATOM 693 O O . ASP A 1 90 ? 5.137 -3.368 -18.160 1.00 87.25 90 ASP A O 1
ATOM 697 N N . ALA A 1 91 ? 7.352 -3.111 -18.419 1.00 85.44 91 ALA A N 1
ATOM 698 C CA . ALA A 1 91 ? 7.629 -3.134 -16.984 1.00 85.44 91 ALA A CA 1
ATOM 699 C C . ALA A 1 91 ? 7.023 -1.916 -16.271 1.00 85.44 91 ALA A C 1
ATOM 701 O O . ALA A 1 91 ? 6.466 -2.050 -15.180 1.00 85.44 91 ALA A O 1
ATOM 702 N N . SER A 1 92 ? 7.097 -0.731 -16.886 1.00 88.50 92 SER A N 1
ATOM 703 C CA . SER A 1 92 ? 6.508 0.491 -16.330 1.00 88.50 92 SER A CA 1
ATOM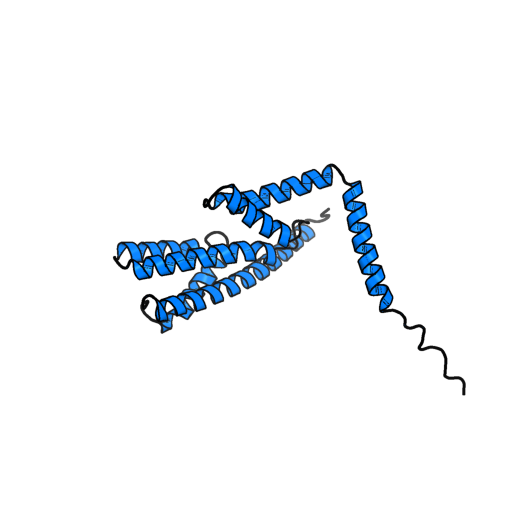 704 C C . SER A 1 92 ? 4.997 0.359 -16.147 1.00 88.50 92 SER A C 1
ATOM 706 O O . SER A 1 92 ? 4.486 0.596 -15.049 1.00 88.50 92 SER A O 1
ATOM 708 N N . LEU A 1 93 ? 4.288 -0.085 -17.190 1.00 91.31 93 LEU A N 1
ATOM 709 C CA . LEU A 1 93 ? 2.839 -0.247 -17.160 1.00 91.31 93 LEU A CA 1
ATOM 710 C C . LEU A 1 93 ? 2.416 -1.319 -16.152 1.00 91.31 93 LEU A C 1
ATOM 712 O O . LEU A 1 93 ? 1.442 -1.130 -15.425 1.00 91.31 93 LEU A O 1
ATOM 716 N N . SER A 1 94 ? 3.178 -2.407 -16.055 1.00 89.88 94 SER A N 1
ATOM 717 C CA . SER A 1 94 ? 2.925 -3.491 -15.103 1.00 89.88 94 SER A CA 1
ATOM 718 C C . SER A 1 94 ? 3.067 -3.035 -13.650 1.00 89.88 94 SER A C 1
ATOM 720 O O . SER A 1 94 ? 2.173 -3.275 -12.836 1.00 89.88 94 SER A O 1
ATOM 722 N N . ILE A 1 95 ? 4.156 -2.330 -13.316 1.00 90.88 95 ILE A N 1
ATOM 723 C CA . ILE A 1 95 ? 4.363 -1.789 -11.963 1.00 90.88 95 ILE A CA 1
ATOM 724 C C . ILE A 1 95 ? 3.329 -0.709 -11.644 1.00 90.88 95 ILE A C 1
ATOM 726 O O . ILE A 1 95 ? 2.789 -0.688 -10.538 1.00 90.88 95 ILE A O 1
ATOM 730 N N . PHE A 1 96 ? 3.005 0.159 -12.603 1.00 91.69 96 PHE A N 1
ATOM 731 C CA . PHE A 1 96 ? 1.967 1.168 -12.421 1.00 91.69 96 PHE A CA 1
ATOM 732 C C . PHE A 1 96 ? 0.583 0.539 -12.201 1.00 91.69 96 PHE A C 1
ATOM 734 O O . PHE A 1 96 ? -0.152 0.953 -11.305 1.00 91.69 96 PHE A O 1
ATOM 741 N N . GLY A 1 97 ? 0.240 -0.508 -12.954 1.00 91.19 97 GLY A N 1
ATOM 742 C CA . GLY A 1 97 ? -0.993 -1.270 -12.766 1.00 91.19 97 GLY A CA 1
ATOM 743 C C . GLY A 1 97 ? -1.067 -1.912 -11.380 1.00 91.19 97 GLY A C 1
ATOM 744 O O . GLY A 1 97 ? -2.072 -1.760 -10.682 1.00 91.19 97 GLY A O 1
ATOM 745 N N . LEU A 1 98 ? 0.018 -2.555 -10.935 1.00 91.44 98 LEU A N 1
ATOM 746 C CA . LEU A 1 98 ? 0.106 -3.110 -9.583 1.00 91.44 98 LEU A CA 1
ATOM 747 C C . LEU A 1 98 ? -0.052 -2.026 -8.512 1.00 91.44 98 LEU A C 1
ATOM 749 O O . LEU A 1 98 ? -0.795 -2.226 -7.553 1.00 91.44 98 LEU A O 1
ATOM 753 N N . PHE A 1 99 ? 0.585 -0.867 -8.692 1.00 91.19 99 PHE A N 1
ATOM 754 C CA . PHE A 1 99 ? 0.427 0.280 -7.802 1.00 91.19 99 PHE A CA 1
ATOM 755 C C . PHE A 1 99 ? -1.044 0.682 -7.651 1.00 91.19 99 PHE A C 1
ATOM 757 O O . PHE A 1 99 ? -1.514 0.810 -6.522 1.00 91.19 99 PHE A O 1
ATOM 764 N N . ILE A 1 100 ? -1.788 0.818 -8.753 1.00 87.75 100 ILE A N 1
ATOM 765 C CA . ILE A 1 100 ? -3.216 1.169 -8.712 1.00 87.75 100 ILE A CA 1
ATOM 766 C C . ILE A 1 100 ? -4.034 0.097 -7.985 1.00 87.75 100 ILE A C 1
ATOM 768 O O . ILE A 1 100 ? -4.853 0.432 -7.128 1.00 87.75 100 ILE A O 1
ATOM 772 N N . VAL A 1 101 ? -3.801 -1.186 -8.273 1.00 88.25 101 VAL A N 1
ATOM 773 C CA . VAL A 1 101 ? -4.519 -2.295 -7.621 1.00 88.25 101 VAL A CA 1
ATOM 774 C C . VAL A 1 101 ? -4.277 -2.293 -6.110 1.00 88.25 101 VAL A C 1
ATOM 776 O O . VAL A 1 101 ? -5.231 -2.314 -5.331 1.00 88.25 101 VAL A O 1
ATOM 779 N N . VAL A 1 102 ? -3.013 -2.215 -5.684 1.00 89.94 102 VAL A N 1
ATOM 780 C CA . VAL A 1 102 ? -2.640 -2.185 -4.262 1.00 89.94 102 VAL A CA 1
ATOM 781 C C . VAL A 1 102 ? -3.207 -0.938 -3.583 1.00 89.94 102 VAL A C 1
ATOM 783 O O . VAL A 1 102 ? -3.734 -1.042 -2.476 1.00 89.94 102 VAL A O 1
ATOM 786 N N . LEU A 1 103 ? -3.164 0.224 -4.247 1.00 85.75 103 LEU A N 1
ATOM 787 C CA . LEU A 1 103 ? -3.734 1.473 -3.742 1.00 85.75 103 LEU A CA 1
ATOM 788 C C . LEU A 1 103 ? -5.233 1.316 -3.459 1.00 85.75 103 LEU A C 1
ATOM 790 O O . LEU A 1 103 ? -5.678 1.610 -2.353 1.00 85.75 103 LEU A O 1
ATOM 794 N N . VAL A 1 104 ? -6.004 0.823 -4.432 1.00 82.00 104 VAL A N 1
ATOM 795 C CA . VAL A 1 104 ? -7.461 0.656 -4.308 1.00 82.00 104 VAL A CA 1
ATOM 796 C C . VAL A 1 104 ? -7.807 -0.334 -3.199 1.00 82.00 104 VAL A C 1
ATOM 798 O O . VAL A 1 104 ? -8.643 -0.033 -2.346 1.00 82.00 104 VAL A O 1
ATOM 801 N N . ILE A 1 105 ? -7.144 -1.493 -3.160 1.00 82.94 105 ILE A N 1
ATOM 802 C CA . ILE A 1 105 ? -7.412 -2.495 -2.124 1.00 82.94 105 ILE A CA 1
ATOM 803 C C . ILE A 1 105 ? -7.055 -1.940 -0.741 1.00 82.94 105 ILE A C 1
ATOM 805 O O . ILE A 1 105 ? -7.842 -2.081 0.194 1.00 82.94 105 ILE A O 1
ATOM 809 N N . LYS A 1 106 ? -5.917 -1.253 -0.597 1.00 83.38 106 LYS A N 1
ATOM 810 C CA . LYS A 1 106 ? -5.512 -0.645 0.677 1.00 83.38 106 LYS A CA 1
ATOM 811 C C . LYS A 1 106 ? -6.533 0.379 1.166 1.00 83.38 106 LYS A C 1
ATOM 813 O O . LYS A 1 106 ? -6.890 0.373 2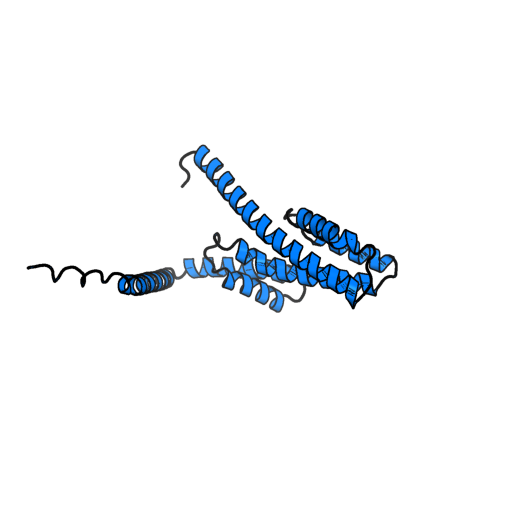.341 1.00 83.38 106 LYS A O 1
ATOM 818 N N . GLN A 1 107 ? -7.019 1.219 0.262 1.00 79.69 107 GLN A N 1
ATOM 819 C CA . GLN A 1 107 ? -8.025 2.238 0.538 1.00 79.69 107 GLN A CA 1
ATOM 820 C C . GLN A 1 107 ? -9.362 1.630 1.000 1.00 79.69 107 GLN A C 1
ATOM 822 O O . GLN A 1 107 ? -10.021 2.173 1.883 1.00 79.69 107 GLN A O 1
ATOM 827 N N . ILE A 1 108 ? -9.731 0.458 0.476 1.00 77.75 108 ILE A N 1
ATOM 828 C CA . ILE A 1 108 ? -10.890 -0.311 0.948 1.00 77.75 108 ILE A CA 1
ATOM 829 C C . ILE A 1 108 ? -10.614 -0.940 2.318 1.00 77.75 108 ILE A C 1
ATOM 831 O O . ILE A 1 108 ? -11.487 -0.914 3.177 1.00 77.75 108 ILE A O 1
ATOM 835 N N . LEU A 1 109 ? -9.422 -1.497 2.549 1.00 81.75 109 LEU A N 1
ATOM 836 C CA . LEU A 1 109 ? -9.067 -2.192 3.795 1.00 81.75 109 LEU A CA 1
ATOM 837 C C . LEU A 1 109 ? -8.844 -1.250 4.985 1.00 81.75 109 LEU A C 1
ATOM 839 O O . LEU A 1 109 ? -9.124 -1.622 6.125 1.00 81.75 109 LEU A O 1
ATOM 843 N N . GLU A 1 110 ? -8.372 -0.032 4.741 1.00 73.69 110 GLU A N 1
ATOM 844 C CA . GLU A 1 110 ? -8.142 0.994 5.759 1.00 73.69 110 GLU A CA 1
ATOM 845 C C . GLU A 1 110 ? -9.344 1.251 6.693 1.00 73.69 110 GLU A C 1
ATOM 847 O O . GLU A 1 110 ? -9.164 1.190 7.916 1.00 73.69 110 GLU A O 1
ATOM 852 N N . PRO A 1 111 ? -10.569 1.514 6.193 1.00 68.25 111 PRO A N 1
ATOM 853 C CA . PRO A 1 111 ? -11.745 1.714 7.040 1.00 68.25 111 PRO A CA 1
ATOM 854 C C . PRO A 1 111 ? -12.160 0.445 7.797 1.00 68.25 111 PRO A C 1
ATOM 856 O O . PRO A 1 111 ? -12.613 0.547 8.937 1.00 68.25 111 PRO A O 1
ATOM 859 N N . PHE A 1 112 ? -11.955 -0.753 7.235 1.00 71.75 112 PHE A N 1
ATOM 860 C CA . PHE A 1 112 ? -12.245 -2.008 7.943 1.00 71.75 112 PHE A CA 1
ATOM 861 C C . PHE A 1 112 ? -11.301 -2.229 9.120 1.00 71.75 112 PHE A C 1
ATOM 863 O O . PHE A 1 112 ? -11.736 -2.596 10.211 1.00 71.75 112 PHE A O 1
ATOM 870 N N . VAL A 1 113 ? -10.010 -1.971 8.914 1.00 72.94 113 VAL A N 1
ATOM 871 C CA . VAL A 1 113 ? -8.987 -2.154 9.945 1.00 72.94 113 VAL A CA 1
ATOM 872 C C . VAL A 1 113 ? -9.115 -1.095 11.050 1.00 72.94 113 VAL A C 1
ATOM 874 O O . VAL A 1 113 ? -8.892 -1.405 12.219 1.00 72.94 113 VAL A O 1
ATOM 877 N N . ARG A 1 114 ? -9.551 0.130 10.719 1.00 66.00 114 ARG A N 1
ATOM 878 C CA . ARG A 1 114 ? -9.762 1.237 11.678 1.00 66.00 114 ARG A CA 1
ATOM 879 C C . ARG A 1 114 ? -11.173 1.313 12.281 1.00 66.00 114 ARG A C 1
ATOM 881 O O . ARG A 1 114 ? -11.452 2.206 13.081 1.00 66.00 114 ARG A O 1
ATOM 888 N N . GLY A 1 115 ? -12.065 0.394 11.916 1.00 55.19 115 GLY A N 1
ATOM 889 C CA . GLY A 1 115 ? -13.523 0.489 12.057 1.00 55.19 115 GLY A CA 1
ATOM 890 C C . GLY A 1 115 ? -14.140 0.426 13.463 1.00 55.19 115 GLY A C 1
ATOM 891 O O . GLY A 1 115 ? -15.172 -0.219 13.635 1.00 55.19 115 GLY A O 1
ATOM 892 N N . LYS A 1 116 ? -13.575 1.093 14.478 1.00 50.16 116 LYS A N 1
ATOM 893 C CA . LYS A 1 116 ? -14.210 1.234 15.808 1.00 50.16 116 LYS A CA 1
ATOM 894 C C . LYS A 1 116 ? -14.461 2.666 16.290 1.00 50.16 116 LYS A C 1
ATOM 896 O O . LYS A 1 116 ? -15.115 2.816 17.317 1.00 50.16 116 LYS A O 1
ATOM 901 N N . SER A 1 117 ? -14.042 3.708 15.569 1.00 47.41 117 SER A N 1
ATOM 902 C CA . SER A 1 117 ? -13.994 5.057 16.169 1.00 47.41 117 SER A CA 1
ATOM 903 C C . SER A 1 117 ? -15.029 6.076 15.673 1.00 47.41 117 SER A C 1
ATOM 905 O O . SER A 1 117 ? -15.089 7.166 16.237 1.00 47.41 117 SER A O 1
ATOM 907 N N . LEU A 1 118 ? -15.858 5.776 14.659 1.00 46.72 118 LEU A N 1
ATOM 908 C CA . LEU A 1 118 ? -16.710 6.807 14.027 1.00 46.72 118 LEU A CA 1
ATOM 909 C C . LEU A 1 118 ? -18.231 6.648 14.199 1.00 46.72 118 LEU A C 1
ATOM 911 O O . LEU A 1 118 ? -18.972 7.551 13.815 1.00 46.72 118 LEU A O 1
ATOM 915 N N . GLY A 1 119 ? -18.726 5.572 14.826 1.00 46.38 119 GLY A N 1
ATOM 916 C CA . GLY A 1 119 ? -20.178 5.364 15.013 1.00 46.38 119 GLY A CA 1
ATOM 917 C C . GLY A 1 119 ? -20.946 5.106 13.704 1.00 46.38 119 GLY A C 1
ATOM 918 O O . GLY A 1 119 ? -22.178 5.144 13.659 1.00 46.38 119 GLY A O 1
ATOM 919 N N . VAL A 1 120 ? -20.214 4.841 12.624 1.00 53.06 120 VAL A N 1
ATOM 920 C CA . VAL A 1 120 ? -20.702 4.482 11.294 1.00 53.06 120 VAL A CA 1
ATOM 921 C C . VAL A 1 120 ? -20.251 3.050 11.015 1.00 53.06 120 VAL A C 1
ATOM 923 O O . VAL A 1 120 ? -19.165 2.667 11.453 1.00 53.06 120 VAL A O 1
ATOM 926 N N . SER A 1 121 ? -21.094 2.212 10.395 1.00 58.38 121 SER A N 1
ATOM 927 C CA . SER A 1 121 ? -20.668 0.832 10.148 1.00 58.38 121 SER A CA 1
ATOM 928 C C . SER A 1 121 ? -19.522 0.842 9.119 1.00 58.38 121 SER A C 1
ATOM 930 O O . SER A 1 121 ? -19.616 1.576 8.137 1.00 58.38 121 SER A O 1
ATOM 932 N N . PRO A 1 122 ? -18.443 0.054 9.299 1.00 58.97 122 PRO A N 1
ATOM 933 C CA . PRO A 1 122 ? -17.291 0.065 8.383 1.00 58.97 122 PRO A CA 1
ATOM 934 C C . PRO A 1 122 ? -17.666 -0.200 6.917 1.00 58.97 122 PRO A C 1
ATOM 936 O O . PRO A 1 122 ? -17.011 0.279 5.996 1.00 58.97 122 PRO A O 1
ATOM 939 N N . ILE A 1 123 ? -18.765 -0.929 6.710 1.00 58.72 123 ILE A N 1
ATOM 940 C CA . ILE A 1 123 ? -19.347 -1.217 5.397 1.00 58.72 123 ILE A CA 1
ATOM 941 C C . ILE A 1 123 ? -19.941 0.051 4.766 1.00 58.72 123 ILE A C 1
ATOM 943 O O . ILE A 1 123 ? -19.738 0.288 3.581 1.00 58.72 123 ILE A O 1
ATOM 947 N N . GLU A 1 124 ? -20.643 0.885 5.537 1.00 67.06 124 GLU A N 1
ATOM 948 C CA . GLU A 1 124 ? -21.215 2.146 5.043 1.00 67.06 124 GLU A CA 1
ATOM 949 C C . GLU A 1 124 ? -20.125 3.144 4.633 1.00 67.06 124 GLU A C 1
ATOM 951 O O . GLU A 1 124 ? -20.262 3.838 3.628 1.00 67.06 124 GLU A O 1
ATOM 956 N N . GLU A 1 125 ? -19.026 3.191 5.385 1.00 70.44 125 GLU A N 1
ATOM 957 C CA . GLU A 1 125 ? -17.917 4.112 5.130 1.00 70.44 125 GLU A CA 1
ATOM 958 C C . GLU A 1 125 ? -17.112 3.688 3.888 1.00 70.44 125 GLU A C 1
ATOM 960 O O . GLU A 1 125 ? -16.798 4.522 3.037 1.00 70.44 125 GLU A O 1
ATOM 965 N N . ALA A 1 126 ? -16.889 2.379 3.711 1.00 65.31 126 ALA A N 1
ATOM 966 C CA . ALA A 1 126 ? -16.294 1.817 2.498 1.00 65.31 126 ALA A CA 1
ATOM 967 C C . ALA A 1 126 ? -17.184 2.028 1.260 1.00 65.31 126 ALA A C 1
ATOM 969 O O . ALA A 1 126 ? -16.701 2.474 0.218 1.00 65.31 126 ALA A O 1
ATOM 970 N N . LEU A 1 127 ? -18.494 1.773 1.373 1.00 75.25 127 LEU A N 1
ATOM 971 C CA . LEU A 1 127 ? -19.446 2.032 0.291 1.00 75.25 127 LEU A CA 1
ATOM 972 C C . LEU A 1 127 ? -19.453 3.510 -0.088 1.00 75.25 127 LEU A C 1
ATOM 974 O O . LEU A 1 127 ? -19.422 3.837 -1.269 1.00 75.25 127 LEU A O 1
ATOM 978 N N . SER A 1 128 ? -19.429 4.411 0.892 1.00 73.56 128 SER A N 1
ATOM 979 C CA . SER A 1 128 ? -19.377 5.843 0.623 1.00 73.56 128 SER A CA 1
ATOM 980 C C . SER A 1 128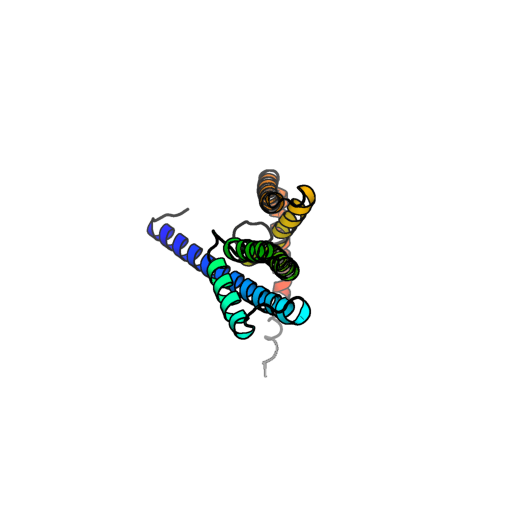 ? -18.100 6.278 -0.096 1.00 73.56 128 SER A C 1
ATOM 982 O O . SER A 1 128 ? -18.160 7.219 -0.885 1.00 73.56 128 SER A O 1
ATOM 984 N N . ALA A 1 129 ? -16.961 5.633 0.166 1.00 69.75 129 ALA A N 1
ATOM 985 C CA . ALA A 1 129 ? -15.717 5.900 -0.552 1.00 69.75 129 ALA A CA 1
ATOM 986 C C . ALA A 1 129 ? -15.819 5.474 -2.022 1.00 69.75 129 ALA A C 1
ATOM 988 O O . ALA A 1 129 ? -15.441 6.225 -2.920 1.00 69.75 129 ALA A O 1
ATOM 989 N N . ILE A 1 130 ? -16.414 4.301 -2.265 1.00 71.50 130 ILE A N 1
ATOM 990 C CA . ILE A 1 130 ? -16.664 3.768 -3.609 1.00 71.50 130 ILE A CA 1
ATOM 991 C C . ILE A 1 130 ? -17.660 4.660 -4.363 1.00 71.50 130 ILE A C 1
ATOM 993 O O . ILE A 1 130 ? -17.399 5.051 -5.496 1.00 71.50 130 ILE A O 1
ATOM 997 N N . PHE A 1 131 ? -18.772 5.048 -3.735 1.00 77.56 131 PHE A N 1
ATOM 998 C CA . PHE A 1 131 ? -19.743 5.964 -4.339 1.00 77.56 131 PHE A CA 1
ATOM 999 C C . PHE A 1 131 ? -19.154 7.360 -4.567 1.00 77.56 131 PHE A C 1
ATOM 1001 O O . PHE A 1 131 ? -19.388 7.948 -5.617 1.00 77.56 131 PHE A O 1
ATOM 1008 N N . GLY A 1 132 ? -18.346 7.879 -3.638 1.00 70.00 132 GLY A N 1
ATOM 1009 C CA . GLY A 1 132 ? -17.629 9.142 -3.821 1.00 70.00 132 GLY A CA 1
ATOM 1010 C C . GLY A 1 132 ? -16.681 9.101 -5.021 1.00 70.00 132 GLY A C 1
ATOM 1011 O O . GLY A 1 132 ? -16.660 10.028 -5.826 1.00 70.00 132 GLY A O 1
ATOM 1012 N N . TYR A 1 133 ? -15.963 7.994 -5.204 1.00 68.81 133 TYR A N 1
ATOM 1013 C CA . TYR A 1 133 ? -15.145 7.765 -6.393 1.00 68.81 133 TYR A CA 1
ATOM 1014 C C . TYR A 1 133 ? -15.983 7.707 -7.685 1.00 68.81 133 TYR A C 1
ATOM 1016 O O . TYR A 1 133 ? -15.619 8.327 -8.681 1.00 68.81 133 TYR A O 1
ATOM 1024 N N . LEU A 1 134 ? -17.132 7.022 -7.663 1.00 70.38 134 LEU A N 1
ATOM 1025 C CA . LEU A 1 134 ? -18.023 6.907 -8.826 1.00 70.38 134 LEU A CA 1
ATOM 1026 C C . LEU A 1 134 ? -18.650 8.249 -9.243 1.00 70.38 134 LEU A C 1
ATOM 1028 O O . LEU A 1 134 ? -18.842 8.484 -10.432 1.00 70.38 134 LEU A O 1
ATOM 1032 N N . ILE A 1 135 ? -18.973 9.124 -8.285 1.00 66.38 135 ILE A N 1
ATOM 1033 C CA . ILE A 1 135 ? -19.690 10.386 -8.538 1.00 66.38 135 ILE A CA 1
ATOM 1034 C C . ILE A 1 135 ? -18.738 11.515 -8.960 1.00 66.38 135 ILE A C 1
ATOM 1036 O O . ILE A 1 135 ? -19.086 12.317 -9.823 1.00 66.38 135 ILE A O 1
ATOM 1040 N N . PHE A 1 136 ? -17.541 11.594 -8.370 1.00 64.94 136 PHE A N 1
ATOM 1041 C CA . PHE A 1 136 ? -16.596 12.696 -8.614 1.00 64.94 136 PHE A CA 1
ATOM 1042 C C . PHE A 1 136 ? -15.569 12.413 -9.724 1.00 64.94 136 PHE A C 1
ATOM 1044 O O . PHE A 1 136 ? -14.688 13.238 -9.975 1.00 64.94 136 PHE A O 1
ATOM 1051 N N . GLY A 1 137 ? -15.697 11.278 -10.418 1.00 56.56 137 GLY A N 1
ATOM 1052 C CA . GLY A 1 137 ? -14.761 10.848 -11.455 1.00 56.56 137 GLY A CA 1
ATOM 1053 C C . GLY A 1 137 ? -13.421 10.380 -10.880 1.00 56.56 137 GLY A C 1
ATOM 1054 O O . GLY A 1 137 ? -13.154 10.517 -9.689 1.00 56.56 137 GLY A O 1
ATOM 1055 N N . SER A 1 138 ? -12.562 9.834 -11.748 1.00 53.62 138 SER A N 1
ATOM 1056 C CA . SER A 1 138 ? -11.285 9.152 -11.451 1.00 53.62 138 SER A CA 1
ATOM 1057 C C . SER A 1 138 ? -10.206 9.982 -10.729 1.00 53.62 138 SER A C 1
ATOM 1059 O O . SER A 1 138 ? -9.044 9.584 -10.683 1.00 53.62 138 SER A O 1
ATOM 1061 N N . ASN A 1 139 ? -10.558 11.127 -10.150 1.00 52.53 139 ASN A N 1
ATOM 1062 C CA . ASN A 1 139 ? -9.682 11.927 -9.316 1.00 52.53 139 ASN A CA 1
ATOM 1063 C C . ASN A 1 139 ? -9.720 11.384 -7.880 1.00 52.53 139 ASN A C 1
ATOM 1065 O O . ASN A 1 139 ? -10.788 11.240 -7.283 1.00 52.53 139 ASN A O 1
ATOM 1069 N N . ALA A 1 140 ? -8.545 11.146 -7.286 1.00 57.88 140 ALA A N 1
ATOM 1070 C CA . ALA A 1 140 ? -8.374 10.619 -5.920 1.00 57.88 140 ALA A CA 1
ATOM 1071 C C . ALA A 1 140 ? -9.134 11.410 -4.827 1.00 57.88 140 ALA A C 1
ATOM 1073 O O . ALA A 1 140 ? -9.370 10.910 -3.729 1.00 57.88 140 ALA A O 1
ATOM 1074 N N . ILE A 1 141 ? -9.567 12.630 -5.149 1.00 65.00 141 ILE A N 1
ATOM 1075 C CA . ILE A 1 141 ? -10.397 13.500 -4.316 1.00 65.00 141 ILE A CA 1
ATOM 1076 C C . ILE A 1 141 ? -11.745 12.839 -3.981 1.00 65.00 141 ILE A C 1
ATOM 1078 O O . ILE A 1 141 ? -12.178 12.918 -2.835 1.00 65.00 141 ILE A O 1
ATOM 1082 N N . GLY A 1 142 ? -12.383 12.126 -4.919 1.00 62.81 142 GLY A N 1
ATOM 1083 C CA . GLY A 1 142 ? -13.686 11.483 -4.691 1.00 62.81 142 GLY A CA 1
ATOM 1084 C C . GLY A 1 142 ? -13.662 10.427 -3.583 1.00 62.81 142 GLY A C 1
ATOM 1085 O O . GLY A 1 142 ? -14.615 10.308 -2.810 1.00 62.81 142 GLY A O 1
ATOM 1086 N N . PHE A 1 143 ? -12.532 9.727 -3.447 1.00 65.38 143 PHE A N 1
ATOM 1087 C CA . PHE A 1 143 ? -12.341 8.696 -2.429 1.00 65.38 143 PHE A CA 1
ATOM 1088 C C . PHE A 1 143 ? -12.256 9.279 -1.010 1.00 65.38 143 PHE A C 1
ATOM 1090 O O . PHE A 1 143 ? -12.762 8.686 -0.063 1.00 65.38 143 PHE A O 1
ATOM 1097 N N . ILE A 1 144 ? -11.655 10.463 -0.862 1.00 67.44 144 ILE A N 1
ATOM 1098 C CA . ILE A 1 144 ? -11.531 11.164 0.425 1.00 67.44 144 ILE A CA 1
ATOM 1099 C C . ILE A 1 144 ? -12.824 11.920 0.752 1.00 67.44 144 ILE A C 1
ATOM 1101 O O . ILE A 1 144 ? -13.292 11.919 1.888 1.00 67.44 144 ILE A O 1
ATOM 1105 N N . VAL A 1 145 ? -13.422 12.559 -0.252 1.00 71.88 145 VAL A N 1
ATOM 1106 C CA . VAL A 1 145 ? -14.602 13.413 -0.092 1.00 71.88 145 VAL A CA 1
ATOM 1107 C C . VAL A 1 145 ? -15.851 12.592 0.233 1.00 71.88 145 VAL A C 1
ATOM 1109 O O . VAL A 1 145 ? -16.620 12.998 1.103 1.00 71.88 145 VAL A O 1
ATOM 1112 N N . GLY A 1 146 ? -16.036 11.421 -0.384 1.00 75.31 146 GLY A N 1
ATOM 1113 C CA . GLY A 1 146 ? -17.201 10.559 -0.154 1.00 75.31 146 GLY A CA 1
ATOM 1114 C C . GLY A 1 146 ? -17.452 10.244 1.329 1.00 75.31 146 GLY A C 1
ATOM 1115 O O . GLY A 1 146 ? -18.489 10.653 1.860 1.00 75.31 146 GLY A O 1
ATOM 1116 N N . PRO A 1 147 ? -16.512 9.581 2.030 1.00 70.38 147 PRO A N 1
ATOM 1117 C CA . PRO A 1 147 ? -16.671 9.197 3.432 1.00 70.38 147 PRO A CA 1
ATOM 1118 C C . PRO A 1 147 ? -16.863 10.401 4.351 1.00 70.38 147 PRO A C 1
ATOM 1120 O O . PRO A 1 147 ? -17.677 10.354 5.270 1.00 70.38 147 PRO A O 1
ATOM 1123 N N . ILE A 1 148 ? -16.166 11.511 4.078 1.00 74.56 148 ILE A N 1
ATOM 1124 C CA . ILE A 1 148 ? -16.300 12.749 4.855 1.00 74.56 148 ILE A CA 1
ATOM 1125 C C . ILE A 1 148 ? -17.729 13.290 4.749 1.00 74.56 148 ILE A C 1
ATOM 1127 O O . ILE A 1 148 ? -18.361 13.559 5.773 1.00 74.56 148 ILE A O 1
ATOM 1131 N N . PHE A 1 149 ? -18.267 13.406 3.533 1.00 77.94 149 PHE A N 1
ATOM 1132 C CA . PHE A 1 149 ? -19.634 13.879 3.321 1.00 77.94 149 PHE A CA 1
ATOM 1133 C C . PHE A 1 149 ? -20.672 12.953 3.954 1.00 77.94 149 PHE A C 1
ATOM 1135 O O . PHE A 1 149 ? -21.599 13.434 4.608 1.00 77.94 149 PHE A O 1
ATOM 1142 N N . TYR A 1 150 ? -20.509 11.637 3.816 1.00 77.38 150 TYR A N 1
ATOM 1143 C CA . TYR A 1 150 ? -21.429 10.669 4.406 1.00 77.38 150 TYR A CA 1
ATOM 1144 C C . TYR A 1 150 ? -21.406 10.700 5.935 1.00 77.38 150 TYR A C 1
ATOM 1146 O O . TYR A 1 150 ? -22.461 10.785 6.566 1.00 77.38 150 TYR A O 1
ATOM 1154 N N . THR A 1 151 ? -20.222 10.714 6.549 1.00 73.81 151 THR A N 1
ATOM 1155 C CA . THR A 1 151 ? -20.081 10.740 8.009 1.00 73.81 151 THR A CA 1
ATOM 1156 C C . THR A 1 151 ? -20.604 12.050 8.602 1.00 73.81 151 THR A C 1
ATOM 1158 O O . THR A 1 151 ? -21.291 12.031 9.629 1.00 73.81 151 THR A O 1
ATOM 1161 N N . VAL A 1 152 ? -20.375 13.192 7.945 1.00 79.19 152 VAL A N 1
ATOM 1162 C CA . VAL A 1 152 ? -20.964 14.480 8.353 1.00 79.19 152 VAL A CA 1
ATOM 1163 C C . VAL A 1 152 ? -22.485 14.468 8.176 1.00 79.19 152 VAL A C 1
ATOM 1165 O O . VAL A 1 152 ? -23.211 14.796 9.117 1.00 79.19 152 VAL A O 1
ATOM 1168 N N . GLY A 1 153 ? -22.987 14.030 7.019 1.00 80.44 153 GLY A N 1
ATOM 1169 C CA . GLY A 1 153 ? -24.421 13.958 6.729 1.00 80.44 153 GLY A CA 1
ATOM 1170 C C . GLY A 1 153 ? -25.171 13.052 7.705 1.00 80.44 153 GLY A C 1
ATOM 1171 O O . GLY A 1 153 ? -26.207 13.441 8.246 1.00 80.44 153 GLY A O 1
ATOM 1172 N N . LYS A 1 154 ? -24.608 11.883 8.022 1.00 74.56 154 LYS A N 1
ATOM 1173 C CA . LYS A 1 154 ? -25.173 10.945 8.995 1.00 74.56 154 LYS A CA 1
ATOM 1174 C C . LYS A 1 154 ? -25.221 11.549 10.398 1.00 74.56 154 LYS A C 1
ATOM 1176 O O . LYS A 1 154 ? -26.254 11.458 11.058 1.00 74.56 154 LYS A O 1
ATOM 1181 N N . LYS A 1 155 ? -24.154 12.224 10.843 1.00 74.12 155 LYS A N 1
ATOM 1182 C CA . LYS A 1 155 ? -24.137 12.927 12.139 1.00 74.12 155 LYS A CA 1
ATOM 1183 C C . LYS A 1 155 ? -25.196 14.031 12.210 1.00 74.12 155 LYS A C 1
ATOM 1185 O O . LYS A 1 155 ? -25.870 14.159 13.231 1.00 74.12 155 LYS A O 1
ATOM 1190 N N . VAL A 1 156 ? -25.386 14.794 11.132 1.00 82.81 156 VAL A N 1
ATOM 1191 C CA . VAL A 1 156 ? -26.429 15.832 11.047 1.00 82.81 156 VAL A CA 1
ATOM 1192 C C . VAL A 1 156 ? -27.831 15.216 11.062 1.00 82.81 156 VAL A C 1
ATOM 1194 O O . VAL A 1 156 ? -28.699 15.695 11.791 1.00 82.81 156 VAL A O 1
ATOM 1197 N N . TYR A 1 157 ? -28.052 14.133 10.315 1.00 78.19 157 TYR A N 1
ATOM 1198 C CA . TYR A 1 157 ? -29.337 13.435 10.258 1.00 78.19 157 TYR A CA 1
ATOM 1199 C C . TYR A 1 157 ? -29.729 12.840 11.621 1.00 78.19 157 TYR A C 1
ATOM 1201 O O . TYR A 1 157 ? -30.857 13.028 12.076 1.00 78.19 157 TYR A O 1
ATOM 1209 N N . ILE A 1 158 ? -28.778 12.210 12.323 1.00 75.12 158 ILE A N 1
ATOM 1210 C CA . ILE A 1 158 ? -28.975 11.682 13.685 1.00 75.12 158 ILE A CA 1
ATOM 1211 C C . ILE A 1 158 ? -29.313 12.805 14.668 1.00 75.12 158 ILE A C 1
ATOM 1213 O O . ILE A 1 158 ? -30.252 12.674 15.449 1.00 75.12 158 ILE A O 1
A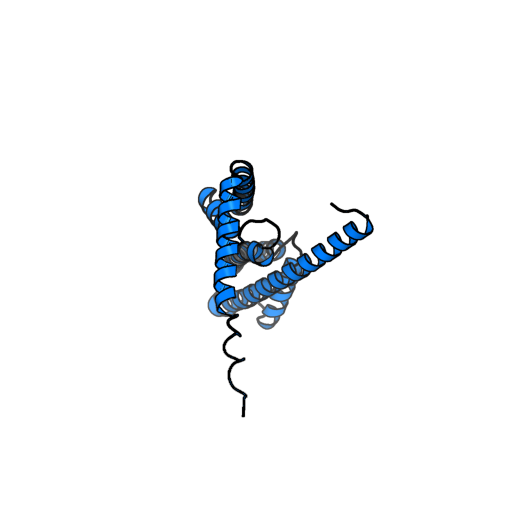TOM 1217 N N . LYS A 1 159 ? -28.583 13.927 14.610 1.00 78.38 159 LYS A N 1
ATOM 1218 C CA . LYS A 1 159 ? -28.841 15.091 15.470 1.00 78.38 159 LYS A CA 1
ATOM 1219 C C . LYS A 1 159 ? -30.239 15.681 15.245 1.00 78.38 159 LYS A C 1
ATOM 1221 O O . LYS A 1 159 ? -30.807 16.243 16.175 1.00 78.38 159 LYS A O 1
ATOM 1226 N N . ARG A 1 160 ? -30.784 15.570 14.028 1.00 78.44 160 ARG A N 1
ATOM 1227 C CA . ARG A 1 160 ? -32.077 16.160 13.653 1.00 78.44 160 ARG A CA 1
ATOM 1228 C C . ARG A 1 160 ? -33.292 15.274 13.963 1.00 78.44 160 ARG A C 1
ATOM 1230 O O . ARG A 1 160 ? -34.353 15.829 14.210 1.00 78.44 160 ARG A O 1
ATOM 1237 N N . ASN A 1 161 ? -33.146 13.945 13.998 1.00 77.31 161 ASN A N 1
ATOM 1238 C CA . ASN A 1 161 ? -34.226 13.000 14.345 1.00 77.31 161 ASN A CA 1
ATOM 1239 C C . ASN A 1 161 ? -33.774 11.940 15.376 1.00 77.31 161 ASN A C 1
ATOM 1241 O O . ASN A 1 161 ? -33.685 10.747 15.059 1.00 77.31 161 ASN A O 1
ATOM 1245 N N . PRO A 1 162 ? -33.491 12.345 16.627 1.00 70.12 162 PRO A N 1
ATOM 1246 C CA . PRO A 1 162 ? -32.946 11.449 17.645 1.00 70.12 162 PRO A CA 1
ATOM 1247 C C . PRO A 1 162 ? -33.909 10.316 18.047 1.00 70.12 162 PRO A C 1
ATOM 1249 O O . PRO A 1 162 ? -33.453 9.197 18.293 1.00 70.12 162 PRO A O 1
ATOM 1252 N N . GLU A 1 163 ? -35.234 10.540 18.056 1.00 72.88 163 GLU A N 1
ATOM 1253 C CA . GLU A 1 163 ? -36.200 9.520 18.501 1.00 72.88 163 GLU A CA 1
ATOM 1254 C C . GLU A 1 163 ? -36.224 8.254 17.625 1.00 72.88 163 GLU A C 1
ATOM 1256 O O . GLU A 1 163 ? -36.354 7.138 18.137 1.00 72.88 163 GLU A O 1
ATOM 1261 N N . LYS A 1 164 ? -36.025 8.393 16.306 1.00 71.00 164 LYS A N 1
ATOM 1262 C CA . LYS A 1 164 ? -36.002 7.248 15.379 1.00 71.00 164 LYS A CA 1
ATOM 1263 C C . LYS A 1 164 ? -34.756 6.379 15.562 1.00 71.00 164 LYS A C 1
ATOM 1265 O O . LYS A 1 164 ? -34.851 5.154 15.462 1.00 71.00 164 LYS A O 1
ATOM 1270 N N . PHE A 1 165 ? -33.605 6.988 15.858 1.00 70.25 165 PHE A N 1
ATOM 1271 C CA . PHE A 1 165 ? -32.349 6.263 16.079 1.00 70.25 165 PHE A CA 1
ATOM 1272 C C . PHE A 1 165 ? -32.355 5.487 17.392 1.00 70.25 165 PHE A C 1
ATOM 1274 O O . PHE A 1 165 ? -32.007 4.307 17.399 1.00 70.25 165 PHE A O 1
ATOM 1281 N N . ILE A 1 166 ? -32.831 6.104 18.477 1.00 69.12 166 ILE A N 1
ATOM 1282 C CA . ILE A 1 166 ? -32.962 5.431 19.776 1.00 69.12 166 ILE A CA 1
ATOM 1283 C C . ILE A 1 166 ? -33.923 4.234 19.670 1.00 69.12 166 ILE A C 1
ATOM 1285 O O . ILE A 1 166 ? -33.650 3.171 20.228 1.00 69.12 166 ILE A O 1
ATOM 1289 N N . GLY A 1 167 ? -35.019 4.361 18.909 1.00 71.81 167 GLY A N 1
ATOM 1290 C CA . GLY A 1 167 ? -35.955 3.259 18.659 1.00 71.81 167 GLY A CA 1
ATOM 1291 C C . GLY A 1 167 ? -35.352 2.090 17.863 1.00 71.81 167 GLY A C 1
ATOM 1292 O O . GLY A 1 167 ? -35.625 0.927 18.174 1.00 71.81 167 GLY A O 1
ATOM 1293 N N . GLN A 1 168 ? -34.511 2.377 16.864 1.00 74.00 168 GLN A N 1
ATOM 1294 C CA . GLN A 1 168 ? -33.787 1.359 16.089 1.00 74.00 168 GLN A CA 1
ATOM 1295 C C . GLN A 1 168 ? -32.730 0.631 16.928 1.00 74.00 168 GLN A C 1
ATOM 1297 O O . GLN A 1 168 ? -32.695 -0.602 16.930 1.00 74.00 168 GLN A O 1
ATOM 1302 N N . GLU A 1 169 ? -31.917 1.378 17.679 1.00 72.06 169 GLU A N 1
ATOM 1303 C CA . GLU A 1 169 ? -30.920 0.829 18.604 1.00 72.06 169 GLU A CA 1
ATOM 1304 C C . GLU A 1 169 ? -31.595 -0.067 19.646 1.00 72.06 169 GLU A C 1
ATOM 1306 O O . GLU A 1 169 ? -31.245 -1.244 19.747 1.00 72.06 169 GLU A O 1
ATOM 1311 N N . LYS A 1 170 ? -32.644 0.419 20.334 1.00 70.94 170 LYS A N 1
ATOM 1312 C CA . LYS A 1 170 ? -33.421 -0.395 21.286 1.00 70.94 170 LYS A CA 1
ATOM 1313 C C . LYS A 1 170 ? -33.907 -1.695 20.650 1.00 70.94 170 LYS A C 1
ATOM 1315 O O . LYS A 1 170 ? -33.674 -2.758 21.218 1.00 70.94 170 LYS A O 1
ATOM 1320 N N . LYS A 1 171 ? -34.529 -1.655 19.465 1.00 76.38 171 LYS A N 1
ATOM 1321 C CA . LYS A 1 171 ? -34.980 -2.878 18.772 1.00 76.38 171 LYS A CA 1
ATOM 1322 C C . LYS A 1 171 ? -33.836 -3.859 18.512 1.00 76.38 171 LYS A C 1
ATOM 1324 O O . LYS A 1 171 ? -34.030 -5.063 18.670 1.00 76.38 171 LYS A O 1
ATOM 1329 N N . LYS A 1 172 ? -32.653 -3.372 18.131 1.00 76.94 172 LYS A N 1
ATOM 1330 C CA . LYS A 1 172 ? -31.471 -4.207 17.875 1.00 76.94 172 LYS A CA 1
ATOM 1331 C C . LYS A 1 172 ? -30.918 -4.823 19.166 1.00 76.94 172 LYS A C 1
ATOM 1333 O O . LYS A 1 172 ? -30.616 -6.016 19.170 1.00 76.94 172 LYS A O 1
ATOM 1338 N N . TYR A 1 173 ? -30.867 -4.057 20.260 1.00 68.25 173 TYR A N 1
ATOM 1339 C CA . TYR A 1 173 ? -30.515 -4.554 21.596 1.00 68.25 173 TYR A CA 1
ATOM 1340 C C . TYR A 1 173 ? -31.491 -5.629 22.080 1.00 68.25 173 TYR A C 1
ATOM 1342 O O . TYR A 1 173 ? -31.056 -6.724 22.428 1.00 68.25 173 TYR A O 1
ATOM 1350 N N . PHE A 1 174 ? -32.800 -5.369 22.022 1.00 74.25 174 PHE A N 1
ATOM 1351 C CA . PHE A 1 174 ? -33.824 -6.336 22.432 1.00 74.25 174 PHE A CA 1
ATOM 1352 C C . PHE A 1 174 ? -33.819 -7.597 21.563 1.00 74.25 174 PHE A C 1
ATOM 1354 O O . PHE A 1 174 ? -33.967 -8.698 22.083 1.00 74.25 174 PHE A O 1
ATOM 1361 N N . LYS A 1 175 ? -33.583 -7.475 20.250 1.00 78.12 175 LYS A N 1
ATOM 1362 C CA . LYS A 1 175 ? -33.452 -8.637 19.359 1.00 78.12 175 LYS A CA 1
ATOM 1363 C C . LYS A 1 175 ? -32.234 -9.495 19.712 1.00 78.12 175 LYS A C 1
ATOM 1365 O O . LYS A 1 175 ? -32.335 -10.715 19.667 1.00 78.12 175 LYS A O 1
ATOM 1370 N N . LYS A 1 176 ? -31.104 -8.876 20.077 1.00 73.62 176 LYS A N 1
ATOM 1371 C CA . LYS A 1 176 ? -29.898 -9.588 20.528 1.00 73.62 176 LYS A CA 1
ATOM 1372 C C . LYS A 1 176 ? -30.113 -10.271 21.882 1.00 73.62 176 LYS A C 1
ATOM 1374 O O . LYS A 1 176 ? -29.704 -11.414 22.034 1.00 73.62 176 LYS A O 1
ATOM 1379 N N . PHE A 1 177 ? -30.791 -9.604 22.819 1.00 74.50 177 PHE A N 1
ATOM 1380 C CA . PHE A 1 177 ? -31.157 -10.184 24.116 1.00 74.50 177 PHE A CA 1
ATOM 1381 C C . PHE A 1 177 ? -32.068 -11.402 23.941 1.00 74.50 177 PHE A C 1
ATOM 1383 O O . PHE A 1 177 ? -31.721 -12.484 24.390 1.00 74.50 177 PHE A O 1
ATOM 1390 N N . LYS A 1 178 ? -33.142 -11.271 23.153 1.00 72.06 178 LYS A N 1
ATOM 1391 C CA . LYS A 1 178 ? -34.084 -12.362 22.857 1.00 72.06 178 LYS A CA 1
ATOM 1392 C C . LYS A 1 178 ? -33.433 -13.569 22.163 1.00 72.06 178 LYS A C 1
ATOM 1394 O O . LYS A 1 178 ? -33.894 -14.693 22.320 1.00 72.06 178 LYS A O 1
ATOM 1399 N N . ASN A 1 179 ? -32.376 -13.348 21.376 1.00 70.31 179 ASN A N 1
ATOM 1400 C CA . ASN A 1 179 ? -31.624 -14.436 20.742 1.00 70.31 179 ASN A CA 1
ATOM 1401 C C . ASN A 1 179 ? -30.661 -15.141 21.712 1.00 70.31 179 ASN A C 1
ATOM 1403 O O . ASN A 1 179 ? -30.392 -16.320 21.520 1.00 70.31 179 ASN A O 1
ATOM 1407 N N . ASN A 1 180 ? -30.155 -14.435 22.728 1.00 64.00 180 ASN A N 1
ATOM 1408 C CA . ASN A 1 180 ? -29.271 -14.997 23.754 1.00 64.00 180 ASN A CA 1
ATOM 1409 C C . ASN A 1 180 ? -30.038 -15.625 24.929 1.00 64.00 180 ASN A C 1
ATOM 1411 O O . ASN A 1 180 ? -29.514 -16.518 25.580 1.00 64.00 180 ASN A O 1
ATOM 1415 N N . GLU A 1 181 ? -31.272 -15.191 25.185 1.00 57.22 181 GLU A N 1
ATOM 1416 C CA . GLU A 1 181 ? -32.150 -15.744 26.224 1.00 57.22 181 GLU A CA 1
ATOM 1417 C C . GLU A 1 181 ? -32.604 -17.177 25.887 1.00 57.22 181 GLU A C 1
ATOM 1419 O O . GLU A 1 181 ? -32.732 -18.005 26.774 1.00 57.22 181 GLU A O 1
ATOM 1424 N N . LYS A 1 182 ? -32.699 -17.532 24.595 1.00 52.47 182 LYS A N 1
ATOM 1425 C CA . LYS A 1 182 ? -32.957 -18.913 24.139 1.00 52.47 182 LYS A CA 1
ATOM 1426 C C . LYS A 1 182 ? -31.846 -19.932 24.457 1.00 52.47 182 LYS A C 1
ATOM 1428 O O . LYS A 1 182 ? -32.027 -21.105 24.157 1.00 52.47 182 LYS A O 1
ATOM 1433 N N . VAL A 1 183 ? -30.700 -19.505 24.992 1.00 54.34 183 VAL A N 1
ATOM 1434 C CA . VAL A 1 183 ? -29.562 -20.384 25.337 1.00 54.34 183 VAL A CA 1
ATOM 1435 C C . VAL A 1 183 ? -29.437 -20.572 26.858 1.00 54.34 183 VAL A C 1
ATOM 1437 O O . VAL A 1 183 ? -28.598 -21.339 27.313 1.00 54.34 183 VAL A O 1
ATOM 1440 N N . VAL A 1 184 ? -30.275 -19.901 27.655 1.00 52.94 184 VAL A N 1
ATOM 1441 C CA . VAL A 1 184 ? -30.293 -20.030 29.120 1.00 52.94 184 VAL A CA 1
ATOM 1442 C C . VAL A 1 184 ? -31.645 -20.589 29.550 1.00 52.94 184 VAL A C 1
ATOM 1444 O O . VAL A 1 184 ? -32.409 -19.932 30.244 1.00 52.94 184 VAL A O 1
ATOM 1447 N N . ASP A 1 185 ? -31.941 -21.803 29.096 1.00 52.75 185 ASP A N 1
ATOM 1448 C CA . ASP A 1 185 ? -32.924 -22.668 29.746 1.00 52.75 185 ASP A CA 1
ATOM 1449 C C . ASP A 1 185 ? -32.119 -23.769 30.453 1.00 52.75 185 ASP A C 1
ATOM 1451 O O . ASP A 1 185 ? -31.849 -24.826 29.896 1.00 52.75 185 ASP A O 1
ATOM 1455 N N . ILE A 1 186 ? -31.580 -23.443 31.635 1.00 54.25 186 ILE A N 1
ATOM 1456 C CA . ILE A 1 186 ? -30.909 -24.403 32.541 1.00 54.25 186 ILE A CA 1
ATOM 1457 C C . ILE A 1 186 ? -31.889 -24.765 33.669 1.00 54.25 186 ILE A C 1
ATOM 1459 O O . ILE A 1 186 ? -31.518 -24.902 34.830 1.00 54.25 186 ILE A O 1
ATOM 1463 N N . THR A 1 187 ? -33.178 -24.848 33.349 1.00 51.00 187 THR A N 1
ATOM 1464 C CA . THR A 1 187 ? -34.229 -25.168 34.324 1.00 51.00 187 THR A CA 1
ATOM 1465 C C . THR A 1 187 ? -34.830 -26.561 34.147 1.00 51.00 187 THR A C 1
ATOM 1467 O O . THR A 1 187 ? -35.746 -26.896 34.887 1.00 51.00 187 THR A O 1
ATOM 1470 N N . ASP A 1 188 ? -34.248 -27.391 33.274 1.00 49.22 188 ASP A N 1
ATOM 1471 C CA . ASP A 1 188 ? -34.600 -28.815 33.132 1.00 49.22 188 ASP A CA 1
ATOM 1472 C C . ASP A 1 188 ? -33.632 -29.775 33.867 1.00 49.22 188 ASP A C 1
ATOM 1474 O O . ASP A 1 188 ? -33.896 -30.969 33.919 1.00 49.22 188 ASP A O 1
ATOM 1478 N N . ASP A 1 189 ? -32.559 -29.282 34.508 1.00 50.03 189 ASP A N 1
ATOM 1479 C CA . ASP A 1 189 ? -31.565 -30.118 35.226 1.00 50.03 189 ASP A CA 1
ATOM 1480 C C . ASP A 1 189 ? -31.760 -30.166 36.765 1.00 50.03 189 ASP A C 1
ATOM 1482 O O . ASP A 1 189 ? -30.866 -30.590 37.497 1.00 50.03 189 ASP A O 1
ATOM 1486 N N . ILE A 1 190 ? -32.915 -29.739 37.299 1.00 50.84 190 ILE A N 1
ATOM 1487 C CA . ILE A 1 190 ? -33.234 -29.881 38.739 1.00 50.84 190 ILE A CA 1
ATOM 1488 C C . ILE A 1 190 ? -34.643 -30.457 38.944 1.00 50.84 190 ILE A C 1
ATOM 1490 O O . ILE A 1 190 ? -35.448 -29.895 39.680 1.00 50.84 190 ILE A O 1
ATOM 1494 N N . VAL A 1 191 ? -34.955 -31.579 38.297 1.00 54.41 191 VAL A N 1
ATOM 1495 C CA . VAL A 1 191 ? -35.996 -32.514 38.758 1.00 54.41 191 VAL A CA 1
ATOM 1496 C C . VAL A 1 191 ? -35.538 -33.921 38.375 1.00 54.41 191 VAL A C 1
ATOM 1498 O O . VAL A 1 191 ? -35.657 -34.286 37.215 1.00 54.41 191 VAL A O 1
ATOM 1501 N N . ASP A 1 192 ? -34.924 -34.628 39.327 1.00 49.28 192 ASP A N 1
ATOM 1502 C CA . ASP A 1 192 ? -34.852 -36.101 39.461 1.00 49.28 192 ASP A CA 1
ATOM 1503 C C . ASP A 1 192 ? -33.530 -36.526 40.115 1.00 49.28 192 ASP A C 1
ATOM 1505 O O . ASP A 1 192 ? -32.627 -37.018 39.445 1.00 49.28 192 ASP A O 1
ATOM 1509 N N . VAL A 1 193 ? -33.425 -36.353 41.439 1.00 51.28 193 VAL A N 1
ATOM 1510 C CA . VAL A 1 193 ? -32.721 -37.303 42.325 1.00 51.28 193 VAL A CA 1
ATOM 1511 C C . VAL A 1 193 ? -33.401 -37.253 43.705 1.00 51.28 193 VAL A C 1
ATOM 1513 O O . VAL A 1 193 ? -32.871 -36.676 44.651 1.00 51.28 193 VAL A O 1
ATOM 1516 N N . ASP A 1 194 ? -34.611 -37.805 43.787 1.00 46.34 194 ASP A N 1
ATOM 1517 C CA . ASP A 1 194 ? -35.131 -38.431 45.010 1.00 46.34 194 ASP A CA 1
ATOM 1518 C C . ASP A 1 194 ? -35.183 -39.935 44.695 1.00 46.34 194 ASP A C 1
ATOM 1520 O O . ASP A 1 194 ? -35.996 -40.350 43.870 1.00 46.34 194 ASP A O 1
ATOM 1524 N N . ASP A 1 195 ? -34.212 -40.684 45.233 1.00 40.78 195 ASP A N 1
ATOM 1525 C CA . ASP A 1 195 ? -34.253 -42.097 45.675 1.00 40.78 195 ASP A CA 1
ATOM 1526 C C . ASP A 1 195 ? -32.839 -42.588 46.059 1.00 40.78 195 ASP A C 1
ATOM 1528 O O . ASP A 1 195 ? -31.903 -42.501 45.225 1.00 40.78 195 ASP A O 1
#